Protein AF-A0A2V8QT79-F1 (afdb_monomer_lite)

Radius of gyration: 20.66 Å; chains: 1; bounding box: 55×35×55 Å

Structure (mmCIF, N/CA/C/O backbone):
data_AF-A0A2V8QT79-F1
#
_entry.id   AF-A0A2V8QT79-F1
#
loop_
_atom_site.group_PDB
_atom_site.id
_atom_site.type_symbol
_atom_site.label_atom_id
_atom_site.label_al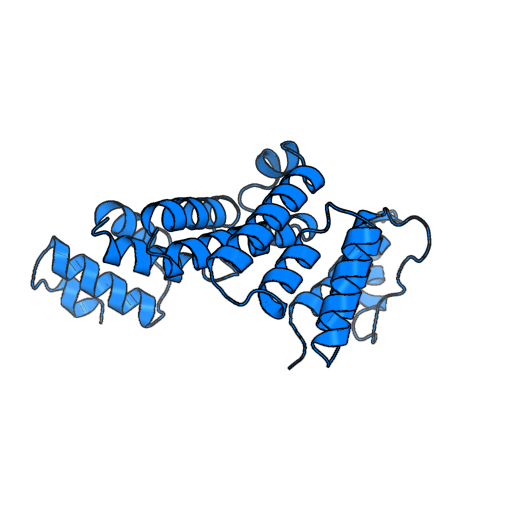t_id
_atom_site.label_comp_id
_atom_site.label_asym_id
_atom_site.label_entity_id
_atom_site.label_seq_id
_atom_site.pdbx_PDB_ins_code
_atom_site.Cartn_x
_atom_site.Cartn_y
_atom_site.Cartn_z
_atom_site.occupancy
_atom_site.B_iso_or_equiv
_atom_site.auth_seq_id
_atom_site.auth_comp_id
_atom_site.auth_asym_id
_atom_site.auth_atom_id
_atom_site.pdbx_PDB_model_num
ATOM 1 N N . MET A 1 1 ? -2.627 16.142 -10.937 1.00 54.44 1 MET A N 1
ATOM 2 C CA . MET A 1 1 ? -1.390 16.151 -10.125 1.00 54.44 1 MET A CA 1
ATOM 3 C C . MET A 1 1 ? -0.592 14.918 -10.528 1.00 54.44 1 MET A C 1
ATOM 5 O O . MET A 1 1 ? -1.237 13.937 -10.875 1.00 54.44 1 MET A O 1
ATOM 9 N N . ALA A 1 2 ? 0.742 14.979 -10.589 1.00 69.19 2 ALA A N 1
ATOM 10 C CA . ALA A 1 2 ? 1.545 13.786 -10.872 1.00 69.19 2 ALA A CA 1
ATOM 11 C C . ALA A 1 2 ? 1.349 12.765 -9.742 1.00 69.19 2 ALA A C 1
ATOM 13 O O . ALA A 1 2 ? 1.258 13.158 -8.575 1.00 69.19 2 ALA A O 1
ATOM 14 N N . ASP A 1 3 ? 1.225 11.488 -10.088 1.00 87.94 3 ASP A N 1
ATOM 15 C CA . ASP A 1 3 ? 1.105 10.422 -9.101 1.00 87.94 3 ASP A CA 1
ATOM 16 C C . ASP A 1 3 ? 2.427 10.304 -8.330 1.00 87.94 3 ASP A C 1
ATOM 18 O O . ASP A 1 3 ? 3.503 10.203 -8.921 1.00 87.94 3 ASP A O 1
ATOM 22 N N . ARG A 1 4 ? 2.359 10.350 -6.995 1.00 88.06 4 ARG A N 1
ATOM 23 C CA . ARG A 1 4 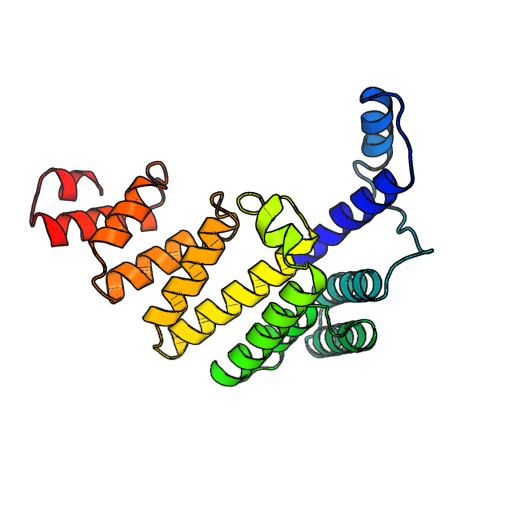? 3.550 10.347 -6.133 1.00 88.06 4 ARG A CA 1
ATOM 24 C C . ARG A 1 4 ? 4.368 9.063 -6.267 1.00 88.06 4 ARG A C 1
ATOM 26 O O . ARG A 1 4 ? 5.559 9.102 -5.982 1.00 88.06 4 ARG A O 1
ATOM 33 N N . ARG A 1 5 ? 3.764 7.960 -6.719 1.00 92.25 5 ARG A N 1
ATOM 34 C CA . ARG A 1 5 ? 4.459 6.689 -6.961 1.00 92.25 5 ARG A CA 1
ATOM 35 C C . ARG A 1 5 ? 5.501 6.812 -8.078 1.00 92.25 5 ARG A C 1
ATOM 37 O O . ARG A 1 5 ? 6.540 6.172 -8.004 1.00 92.25 5 ARG A O 1
ATOM 44 N N . ALA A 1 6 ? 5.300 7.714 -9.045 1.00 89.88 6 ALA A N 1
ATOM 45 C CA . ALA A 1 6 ? 6.301 7.999 -10.078 1.00 89.88 6 ALA A CA 1
ATOM 46 C C . ALA A 1 6 ? 7.611 8.571 -9.502 1.00 89.88 6 ALA A C 1
ATOM 48 O O . ALA A 1 6 ? 8.673 8.386 -10.089 1.00 89.88 6 ALA A O 1
ATOM 49 N N . LEU A 1 7 ? 7.562 9.224 -8.332 1.00 87.75 7 LEU A N 1
ATOM 50 C CA . LEU A 1 7 ? 8.755 9.768 -7.674 1.00 87.75 7 LEU A CA 1
ATOM 51 C C . LEU A 1 7 ? 9.692 8.667 -7.156 1.00 87.75 7 LEU A C 1
ATOM 53 O O . LEU A 1 7 ? 10.884 8.922 -6.991 1.00 87.75 7 LEU A O 1
ATOM 57 N N . GLU A 1 8 ? 9.185 7.445 -6.948 1.00 91.31 8 GLU A N 1
ATOM 58 C CA . GLU A 1 8 ? 10.002 6.292 -6.544 1.00 91.31 8 GLU A CA 1
ATOM 59 C C . GLU A 1 8 ? 11.027 5.912 -7.630 1.00 91.31 8 GLU A C 1
ATOM 61 O O . GLU A 1 8 ? 12.057 5.325 -7.300 1.00 91.31 8 GLU A O 1
ATOM 66 N N . ARG A 1 9 ? 10.824 6.335 -8.892 1.00 89.50 9 ARG A N 1
ATOM 67 C CA . ARG A 1 9 ? 11.785 6.147 -9.992 1.00 89.50 9 ARG A CA 1
ATOM 68 C C . ARG A 1 9 ? 13.161 6.711 -9.669 1.00 89.50 9 ARG A C 1
ATOM 70 O O . ARG A 1 9 ? 14.157 6.033 -9.878 1.00 89.50 9 ARG A O 1
ATOM 77 N N . VAL A 1 10 ? 13.218 7.932 -9.130 1.00 85.00 10 VAL A N 1
ATOM 78 C CA . VAL A 1 10 ? 14.493 8.591 -8.806 1.00 85.00 10 VAL A CA 1
ATOM 79 C C . VAL A 1 10 ? 15.240 7.796 -7.739 1.00 85.00 10 VAL A C 1
ATOM 81 O O . VAL A 1 10 ? 16.435 7.559 -7.869 1.00 85.00 10 VAL A O 1
ATOM 84 N N . SER A 1 11 ? 14.537 7.334 -6.703 1.00 85.19 11 SER A N 1
ATOM 85 C CA . SER A 1 11 ? 15.145 6.492 -5.672 1.00 85.19 11 SER A CA 1
ATOM 86 C C . SER A 1 11 ? 15.608 5.148 -6.239 1.00 85.19 11 SER A C 1
ATOM 88 O O . SER A 1 11 ? 16.705 4.710 -5.917 1.00 85.19 11 SER A O 1
ATOM 90 N N . SER A 1 12 ? 14.822 4.527 -7.124 1.00 86.75 12 SER A N 1
ATOM 91 C CA . SER A 1 12 ? 15.178 3.259 -7.769 1.00 86.75 12 SER A CA 1
ATOM 92 C C . SER A 1 12 ? 16.421 3.386 -8.659 1.00 86.75 12 SER A C 1
ATOM 94 O O . SER A 1 12 ? 17.357 2.597 -8.521 1.00 86.75 12 SER A O 1
ATOM 96 N N . ASP A 1 13 ? 16.482 4.409 -9.515 1.00 84.94 13 ASP A N 1
ATOM 97 C CA . ASP A 1 13 ? 17.650 4.675 -10.360 1.00 84.94 13 ASP A CA 1
ATOM 98 C C . ASP A 1 13 ? 18.898 4.969 -9.505 1.00 84.94 13 ASP A C 1
ATOM 100 O O . ASP A 1 13 ? 19.988 4.492 -9.827 1.00 84.94 13 ASP A O 1
ATOM 104 N N . LEU A 1 14 ? 18.746 5.681 -8.378 1.00 81.94 14 LEU A N 1
ATOM 105 C CA . LEU A 1 14 ? 19.850 5.953 -7.453 1.00 81.94 14 LEU A CA 1
ATOM 106 C C . LEU A 1 14 ? 20.381 4.669 -6.812 1.00 81.94 14 LEU A C 1
ATOM 108 O O . LEU A 1 14 ? 21.588 4.436 -6.839 1.00 81.94 14 LEU A O 1
ATOM 112 N N . THR A 1 15 ? 19.497 3.815 -6.286 1.00 82.19 15 THR A N 1
ATOM 113 C CA . THR A 1 15 ? 19.879 2.523 -5.698 1.00 82.19 15 THR A CA 1
ATOM 114 C C . THR A 1 15 ? 20.653 1.670 -6.702 1.00 82.19 15 THR A C 1
ATOM 116 O O . THR A 1 15 ? 21.711 1.132 -6.375 1.00 82.19 15 THR A O 1
ATOM 119 N N . ARG A 1 16 ? 20.189 1.602 -7.957 1.00 83.44 16 ARG A N 1
ATOM 120 C CA . ARG A 1 16 ? 20.868 0.843 -9.021 1.00 83.44 16 ARG A CA 1
ATOM 121 C C . ARG A 1 16 ? 22.241 1.421 -9.376 1.00 83.44 16 ARG A C 1
ATOM 123 O O . ARG A 1 16 ? 23.161 0.660 -9.669 1.00 83.44 16 ARG A O 1
ATOM 130 N N . LEU A 1 17 ? 22.393 2.747 -9.382 1.00 80.19 17 LEU A N 1
ATOM 131 C CA . LEU A 1 17 ? 23.683 3.401 -9.629 1.00 80.19 17 LEU A CA 1
ATOM 132 C C . LEU A 1 17 ? 24.680 3.125 -8.502 1.00 80.19 17 LEU A C 1
ATOM 134 O O . LEU A 1 17 ? 25.825 2.776 -8.786 1.00 80.19 17 LEU A O 1
ATOM 138 N N . LEU A 1 18 ? 24.232 3.223 -7.247 1.00 79.25 18 LEU A N 1
ATOM 139 C CA . LEU A 1 18 ? 25.055 2.935 -6.073 1.00 79.25 18 LEU A CA 1
ATOM 140 C C . LEU A 1 18 ? 25.502 1.469 -6.048 1.00 79.25 18 LEU A C 1
ATOM 142 O O . LEU A 1 18 ? 26.671 1.206 -5.807 1.00 79.25 18 LEU A O 1
ATOM 146 N N . ALA A 1 19 ? 24.623 0.521 -6.388 1.00 78.44 19 ALA A N 1
ATOM 147 C CA . ALA A 1 19 ? 24.958 -0.906 -6.421 1.00 78.44 19 ALA A CA 1
ATOM 148 C C . ALA A 1 19 ? 26.027 -1.279 -7.470 1.00 78.44 19 ALA A C 1
ATOM 150 O O . ALA A 1 19 ? 26.664 -2.326 -7.362 1.00 78.44 19 ALA A O 1
ATOM 151 N N . LYS A 1 20 ? 26.226 -0.446 -8.502 1.00 76.31 20 LYS A N 1
ATOM 152 C CA . LYS A 1 20 ? 27.249 -0.658 -9.542 1.00 76.31 20 LYS A CA 1
ATOM 153 C C . LYS A 1 20 ? 28.610 -0.062 -9.189 1.00 76.31 20 LYS A C 1
ATOM 155 O O . LYS A 1 20 ? 29.570 -0.312 -9.917 1.00 76.31 20 LYS A O 1
ATOM 160 N N . GLN A 1 21 ? 28.690 0.736 -8.130 1.00 74.94 21 GLN A N 1
ATOM 161 C CA . GLN A 1 21 ? 29.926 1.361 -7.682 1.00 74.94 21 GLN A CA 1
ATOM 162 C C . GLN A 1 21 ? 30.338 0.813 -6.321 1.00 74.94 21 GLN A C 1
ATOM 164 O O . GLN A 1 21 ? 29.518 0.401 -5.507 1.00 74.94 21 GLN A O 1
ATOM 169 N N . SER A 1 22 ? 31.641 0.790 -6.082 1.00 75.25 22 SER A N 1
ATOM 170 C CA . SER A 1 22 ? 32.199 0.549 -4.758 1.00 75.25 22 SER A CA 1
ATOM 171 C C . SER A 1 22 ? 32.785 1.867 -4.284 1.00 75.25 22 SER A C 1
ATOM 173 O O . SER A 1 22 ? 33.584 2.463 -5.001 1.00 75.25 22 SER A O 1
ATOM 175 N N . PHE A 1 23 ? 32.353 2.323 -3.115 1.00 82.12 23 PHE A N 1
ATOM 176 C CA . PHE A 1 23 ? 32.878 3.524 -2.475 1.00 82.12 23 PHE A CA 1
ATOM 177 C C . PHE A 1 23 ? 33.823 3.090 -1.361 1.00 82.12 23 PHE A C 1
ATOM 179 O O . PHE A 1 23 ? 33.471 2.211 -0.570 1.00 82.12 23 PHE A O 1
ATOM 186 N N . GLU A 1 24 ? 35.014 3.678 -1.305 1.00 82.00 24 GLU A N 1
ATOM 187 C CA . GLU A 1 24 ? 35.976 3.394 -0.239 1.00 82.00 24 GLU A CA 1
ATOM 188 C C . GLU A 1 24 ? 35.617 4.172 1.036 1.00 82.00 24 GLU A C 1
ATOM 190 O O . GLU A 1 24 ? 35.927 3.730 2.144 1.00 82.00 24 GLU A O 1
ATOM 195 N N . THR A 1 25 ? 34.916 5.305 0.893 1.00 88.25 25 THR A N 1
ATOM 196 C CA . THR A 1 25 ? 34.502 6.171 2.008 1.00 88.25 25 THR A CA 1
ATOM 197 C C . THR A 1 25 ? 33.065 6.688 1.880 1.00 88.25 25 THR A C 1
ATOM 199 O O . THR A 1 25 ? 32.472 6.724 0.799 1.00 88.25 25 THR A O 1
ATOM 202 N N . MET A 1 26 ? 32.492 7.129 3.007 1.00 81.62 26 MET A N 1
ATOM 203 C CA . MET A 1 26 ? 31.183 7.795 3.020 1.00 81.62 26 MET A CA 1
ATOM 204 C C . MET A 1 26 ? 31.234 9.173 2.350 1.00 81.62 26 MET A C 1
ATOM 206 O O . MET A 1 26 ? 30.235 9.592 1.766 1.00 81.62 26 MET A O 1
ATOM 210 N N . GLU A 1 27 ? 32.367 9.882 2.409 1.00 86.38 27 GLU A N 1
ATOM 211 C CA . GLU A 1 27 ? 32.570 11.120 1.652 1.00 86.38 27 GLU A CA 1
ATOM 212 C C . GLU A 1 27 ? 32.428 10.891 0.143 1.00 86.38 27 GLU A C 1
ATOM 214 O O . GLU A 1 27 ? 31.664 11.610 -0.496 1.00 86.38 27 GLU A O 1
ATOM 219 N N . GLU A 1 28 ? 33.068 9.859 -0.413 1.00 83.00 28 GLU A N 1
ATOM 220 C CA . GLU A 1 28 ? 32.958 9.525 -1.842 1.00 83.00 28 GLU A CA 1
ATOM 221 C C . GLU A 1 28 ? 31.519 9.194 -2.252 1.00 83.00 28 GLU A C 1
ATOM 223 O O . GLU A 1 28 ? 31.030 9.686 -3.272 1.00 83.00 28 GLU A O 1
ATOM 228 N N . ALA A 1 29 ? 30.811 8.406 -1.435 1.00 79.50 29 ALA A N 1
ATOM 229 C CA . ALA A 1 29 ? 29.405 8.091 -1.675 1.00 79.50 29 ALA A CA 1
ATOM 230 C C . ALA A 1 29 ? 28.529 9.359 -1.659 1.00 79.50 29 ALA A C 1
ATOM 232 O O . ALA A 1 29 ? 27.669 9.542 -2.523 1.00 79.50 29 ALA A O 1
ATOM 233 N N . ASN A 1 30 ? 28.764 10.267 -0.707 1.00 81.44 30 ASN A N 1
ATOM 234 C CA . ASN A 1 30 ? 28.029 11.527 -0.602 1.00 81.44 30 ASN A CA 1
ATOM 235 C C . ASN A 1 30 ? 28.345 12.486 -1.757 1.00 81.44 30 ASN A C 1
ATOM 237 O O . ASN A 1 30 ? 27.430 13.113 -2.290 1.00 81.44 30 ASN A O 1
ATOM 241 N N . GLU A 1 31 ? 29.607 12.604 -2.173 1.00 84.69 31 GLU A N 1
ATOM 242 C CA . GLU A 1 31 ? 29.992 13.389 -3.349 1.00 84.69 31 GLU A CA 1
ATOM 243 C C . GLU A 1 31 ? 29.324 12.850 -4.612 1.00 84.69 31 GLU A C 1
ATOM 245 O O . GLU A 1 31 ? 28.768 13.630 -5.388 1.00 84.69 31 GLU A O 1
ATOM 250 N N . PHE A 1 32 ? 29.301 11.527 -4.784 1.00 81.50 32 PHE A N 1
ATOM 251 C CA . PHE A 1 32 ? 28.616 10.883 -5.898 1.00 81.50 32 PHE A CA 1
ATOM 252 C C . PHE A 1 32 ? 27.114 11.193 -5.904 1.00 81.50 32 PHE A C 1
ATOM 254 O O . PHE A 1 32 ? 26.585 11.619 -6.927 1.00 81.50 32 PHE A O 1
ATOM 261 N N . ILE A 1 33 ? 26.424 11.066 -4.765 1.00 77.50 33 ILE A N 1
ATOM 262 C CA . ILE A 1 33 ? 24.999 11.423 -4.646 1.00 77.50 33 ILE A CA 1
ATOM 263 C C . ILE A 1 33 ? 24.778 12.910 -4.972 1.00 77.50 33 ILE A C 1
ATOM 265 O O . ILE A 1 33 ? 23.855 13.256 -5.716 1.00 77.50 33 ILE A O 1
ATOM 269 N N . ASN A 1 34 ? 25.644 13.791 -4.463 1.00 80.44 34 ASN A N 1
ATOM 270 C CA . ASN A 1 34 ? 25.548 15.238 -4.655 1.00 80.44 34 ASN A CA 1
ATOM 271 C C . ASN A 1 34 ? 25.696 15.673 -6.119 1.00 80.44 34 ASN A C 1
ATOM 273 O O . ASN A 1 34 ? 25.111 16.687 -6.498 1.00 80.44 34 ASN A O 1
ATOM 277 N N . GLN A 1 35 ? 26.388 14.901 -6.965 1.00 76.62 35 GLN A N 1
ATOM 278 C CA . GLN A 1 35 ? 26.459 15.166 -8.411 1.00 76.62 35 GLN A CA 1
ATOM 279 C C . GLN A 1 35 ? 25.083 15.128 -9.090 1.00 76.62 35 GLN A C 1
ATOM 281 O O . GLN A 1 35 ? 24.897 15.731 -10.148 1.00 76.62 35 GLN A O 1
ATOM 286 N N . PHE A 1 36 ? 24.110 14.447 -8.484 1.00 73.00 36 PHE A N 1
ATOM 287 C CA . PHE A 1 36 ? 22.776 14.283 -9.047 1.00 73.00 36 PHE A CA 1
ATOM 288 C C . PHE A 1 36 ? 21.701 15.119 -8.348 1.00 73.00 36 PHE A C 1
ATOM 290 O O . PHE A 1 36 ? 20.579 15.227 -8.858 1.00 73.00 36 PHE A O 1
ATOM 297 N N . VAL A 1 37 ? 22.032 15.766 -7.227 1.00 67.31 37 VAL A N 1
ATOM 298 C CA . VAL A 1 37 ? 21.129 16.684 -6.524 1.00 67.31 37 VAL A CA 1
ATOM 299 C C . VAL A 1 37 ? 20.794 17.868 -7.441 1.00 67.31 37 VAL A C 1
ATOM 301 O O . VAL A 1 37 ? 21.667 18.599 -7.895 1.00 67.31 37 VAL A O 1
ATOM 304 N N . GLY A 1 38 ? 19.505 18.058 -7.739 1.00 63.47 38 GLY A N 1
ATOM 305 C CA . GLY A 1 38 ? 19.021 19.139 -8.612 1.00 63.47 38 GLY A CA 1
ATOM 306 C C . GLY A 1 38 ? 19.027 18.828 -10.116 1.00 63.47 38 GLY A C 1
ATOM 307 O O . GLY A 1 38 ? 18.610 19.671 -10.913 1.00 63.47 38 GLY A O 1
ATOM 308 N N . THR A 1 39 ? 19.439 17.625 -10.525 1.00 62.31 39 THR A N 1
ATOM 309 C CA . THR A 1 39 ? 19.296 17.171 -11.918 1.00 62.31 39 THR A CA 1
ATOM 310 C C . THR A 1 39 ? 17.844 16.776 -12.224 1.00 62.31 39 THR A C 1
ATOM 312 O O . THR A 1 39 ? 17.093 16.359 -11.344 1.00 62.31 39 THR A O 1
ATOM 315 N N . LYS A 1 40 ? 17.412 16.913 -13.489 1.00 57.25 40 LYS A N 1
ATOM 316 C CA . LYS A 1 40 ? 16.046 16.546 -13.932 1.00 57.25 40 LYS A CA 1
ATOM 317 C C . LYS A 1 40 ? 15.797 15.030 -14.001 1.00 57.25 40 LYS A C 1
ATOM 319 O O . LYS A 1 40 ? 14.694 14.623 -14.353 1.00 57.25 40 LYS A O 1
ATOM 324 N N . GLY A 1 41 ? 16.804 14.217 -13.700 1.00 58.81 41 GLY A N 1
ATOM 325 C CA . GLY A 1 41 ? 16.744 12.763 -13.732 1.00 58.81 41 GLY A CA 1
ATOM 326 C C . GLY A 1 41 ? 18.141 12.163 -13.619 1.00 58.81 41 GLY A C 1
ATOM 327 O O . GLY A 1 41 ? 19.118 12.763 -14.069 1.00 58.81 41 GLY A O 1
ATOM 328 N N . LEU A 1 42 ? 18.217 10.982 -13.015 1.00 66.31 42 LEU A N 1
ATOM 329 C CA . LEU A 1 42 ? 19.428 10.172 -12.954 1.00 66.31 42 LEU A CA 1
ATOM 330 C C . LEU A 1 42 ? 19.620 9.430 -14.286 1.00 66.31 42 LEU A C 1
ATOM 332 O O . LEU A 1 42 ? 18.626 9.076 -14.927 1.00 66.31 42 LEU A O 1
ATOM 336 N N . PRO A 1 43 ? 20.863 9.178 -14.731 1.00 64.25 43 PRO A N 1
ATOM 337 C CA . PRO A 1 43 ? 21.093 8.280 -15.853 1.00 64.25 43 PRO A CA 1
ATOM 338 C C . PRO A 1 43 ? 20.592 6.884 -15.473 1.00 64.25 43 PRO A C 1
ATOM 340 O O . PRO A 1 43 ? 21.158 6.233 -14.595 1.00 64.25 43 PRO A O 1
ATOM 343 N N . SER A 1 44 ? 19.520 6.431 -16.125 1.00 58.81 44 SER A N 1
ATOM 344 C CA . SER A 1 44 ? 19.005 5.086 -15.891 1.00 58.81 44 SER A CA 1
ATOM 345 C C . SER A 1 44 ? 20.024 4.074 -16.423 1.00 58.81 44 SER A C 1
ATOM 347 O O . SER A 1 44 ? 20.503 4.218 -17.555 1.00 58.81 44 SER A O 1
ATOM 349 N N . PRO A 1 45 ? 20.416 3.065 -15.635 1.00 58.09 45 PRO A N 1
ATOM 350 C CA . PRO A 1 45 ? 21.335 2.045 -16.100 1.00 58.09 45 PRO A CA 1
ATOM 351 C C . PRO A 1 45 ? 20.638 1.141 -17.130 1.00 58.09 45 PRO A C 1
ATOM 353 O O . PRO A 1 45 ? 20.162 0.065 -16.796 1.00 58.09 45 PRO A O 1
ATOM 356 N N . GLU A 1 46 ? 20.629 1.541 -18.405 1.00 56.69 46 GLU A N 1
ATOM 357 C CA . GLU A 1 46 ? 19.923 0.843 -19.500 1.00 56.69 46 GLU A CA 1
ATOM 358 C C . GLU A 1 46 ? 20.366 -0.621 -19.726 1.00 56.69 46 GLU A C 1
ATOM 360 O O . GLU A 1 46 ? 19.721 -1.360 -20.468 1.00 56.69 46 GLU A O 1
ATOM 365 N N . ARG A 1 47 ? 21.470 -1.078 -19.115 1.00 61.09 47 ARG A N 1
ATOM 366 C CA . ARG A 1 47 ? 22.000 -2.442 -19.281 1.00 61.09 47 ARG A CA 1
ATOM 367 C C . ARG A 1 47 ? 21.938 -3.246 -17.983 1.00 61.09 47 ARG A C 1
ATOM 369 O O . ARG A 1 47 ? 22.513 -2.836 -16.968 1.00 61.09 47 ARG A O 1
ATOM 376 N N . GLY A 1 48 ? 21.327 -4.431 -18.080 1.00 72.75 48 GLY A N 1
ATOM 377 C CA . GLY A 1 48 ? 21.337 -5.477 -17.051 1.00 72.75 48 GLY A CA 1
ATOM 378 C C . GLY A 1 48 ? 20.095 -5.562 -16.161 1.00 72.75 48 GLY A C 1
ATOM 379 O O . GLY A 1 48 ? 20.142 -6.306 -15.191 1.00 72.75 48 GLY A O 1
ATOM 380 N N . LEU A 1 49 ? 19.014 -4.835 -16.468 1.00 84.31 49 LEU A N 1
ATOM 381 C CA . LEU A 1 49 ? 17.776 -4.898 -15.684 1.00 84.31 49 LEU A CA 1
ATOM 382 C C . LEU A 1 49 ? 17.087 -6.257 -15.833 1.00 84.31 49 LEU A C 1
ATOM 384 O O . LEU A 1 49 ? 16.909 -6.755 -16.952 1.00 84.31 49 LEU A O 1
ATOM 388 N N . THR A 1 50 ? 16.639 -6.811 -14.713 1.00 92.69 50 THR A N 1
ATOM 389 C CA . THR A 1 50 ? 15.752 -7.975 -14.672 1.00 92.69 50 THR A CA 1
ATOM 390 C C . THR A 1 50 ? 14.403 -7.658 -15.334 1.00 92.69 50 THR A C 1
ATOM 392 O O . THR A 1 50 ? 14.004 -6.492 -15.413 1.00 92.69 50 THR A O 1
ATOM 395 N N . PRO A 1 51 ? 13.640 -8.671 -15.786 1.00 96.50 51 PRO A N 1
ATOM 396 C CA . PRO A 1 51 ? 12.300 -8.437 -16.327 1.00 96.50 51 PRO A CA 1
ATOM 397 C C . PRO A 1 51 ? 11.367 -7.703 -15.351 1.00 96.50 51 PRO A C 1
ATOM 399 O O . PRO A 1 51 ? 10.556 -6.882 -15.777 1.00 96.50 51 PRO A O 1
ATOM 402 N N . LEU A 1 52 ? 11.500 -7.952 -14.041 1.00 96.69 52 LEU A N 1
ATOM 403 C CA . LEU A 1 52 ? 10.719 -7.264 -13.011 1.00 96.69 52 LEU A CA 1
ATOM 404 C C . LEU A 1 52 ? 11.096 -5.782 -12.889 1.00 96.69 52 LEU A C 1
ATOM 406 O O . LEU A 1 52 ? 10.210 -4.938 -12.816 1.00 96.69 52 LEU A O 1
ATOM 410 N N . GLU A 1 53 ? 12.384 -5.446 -12.928 1.00 94.69 53 GLU A N 1
ATOM 411 C CA . GLU A 1 53 ? 12.833 -4.049 -12.924 1.00 94.69 53 GLU A CA 1
ATOM 412 C C . GLU A 1 53 ? 12.351 -3.288 -14.161 1.00 94.69 53 GLU A C 1
ATOM 414 O O . GLU A 1 53 ? 11.873 -2.163 -14.042 1.00 94.69 53 GLU A O 1
ATOM 419 N N . GLN A 1 54 ? 12.401 -3.919 -15.338 1.00 95.56 54 GLN A N 1
ATOM 420 C CA . GLN A 1 54 ? 11.865 -3.333 -16.572 1.00 95.56 54 GLN A CA 1
ATOM 421 C C . GLN A 1 54 ? 10.347 -3.117 -16.481 1.00 95.56 54 GLN A C 1
ATOM 423 O O . GLN A 1 54 ? 9.830 -2.093 -16.935 1.00 95.56 54 GLN A O 1
ATOM 428 N N . ALA A 1 55 ? 9.624 -4.067 -15.879 1.00 98.00 55 ALA A N 1
ATOM 429 C CA . ALA A 1 55 ? 8.196 -3.933 -15.619 1.00 98.00 55 ALA A CA 1
ATOM 430 C C . ALA A 1 55 ? 7.906 -2.774 -14.651 1.00 98.00 55 ALA A C 1
ATOM 432 O O . ALA A 1 55 ? 6.996 -1.983 -14.897 1.00 98.00 55 ALA A O 1
ATOM 433 N N . GLN A 1 56 ? 8.708 -2.615 -13.596 1.00 97.50 56 GLN A N 1
ATOM 434 C CA . GLN A 1 56 ? 8.560 -1.509 -12.652 1.00 97.50 56 GLN A CA 1
ATOM 435 C C . GLN A 1 56 ? 8.863 -0.149 -13.300 1.00 97.50 56 GLN A C 1
ATOM 437 O O . GLN A 1 56 ? 8.135 0.817 -13.071 1.00 97.50 56 GLN A O 1
ATOM 442 N N . ASP A 1 57 ? 9.859 -0.066 -14.184 1.00 95.06 57 ASP A N 1
ATOM 443 C CA . ASP A 1 57 ? 10.144 1.160 -14.938 1.00 95.06 57 ASP A CA 1
ATOM 444 C C . ASP A 1 57 ? 8.956 1.561 -15.831 1.00 95.06 57 ASP A C 1
ATOM 446 O O . ASP A 1 57 ? 8.584 2.738 -15.906 1.00 95.06 57 ASP A O 1
ATOM 450 N N . LYS A 1 58 ? 8.279 0.573 -16.436 1.00 97.06 58 LYS A N 1
ATOM 451 C CA . LYS A 1 58 ? 7.018 0.791 -17.163 1.00 97.06 58 LYS A CA 1
ATOM 452 C C . LYS A 1 58 ? 5.892 1.283 -16.255 1.00 97.06 58 LYS A C 1
ATOM 454 O O . LYS A 1 58 ? 5.065 2.074 -16.711 1.00 97.06 58 LYS A O 1
ATOM 459 N N . MET A 1 59 ? 5.863 0.885 -14.984 1.00 98.31 59 MET A N 1
ATOM 460 C CA . MET A 1 59 ? 4.897 1.415 -14.017 1.00 98.31 59 MET A CA 1
ATOM 461 C C . MET A 1 59 ? 5.145 2.884 -13.684 1.00 98.31 59 MET A C 1
ATOM 463 O O . MET A 1 59 ? 4.185 3.655 -13.621 1.00 98.31 59 MET A O 1
ATOM 467 N N . TYR A 1 60 ? 6.404 3.316 -13.578 1.00 96.25 60 TYR A N 1
ATOM 468 C CA . TYR A 1 60 ? 6.715 4.740 -13.432 1.00 96.25 60 TYR A CA 1
ATOM 469 C C . TYR A 1 60 ? 6.226 5.551 -14.640 1.00 96.25 60 TYR A C 1
ATOM 471 O O . TYR A 1 60 ? 5.567 6.575 -14.458 1.00 96.25 60 TYR A O 1
ATOM 479 N N . GLU A 1 61 ? 6.433 5.054 -15.865 1.00 95.94 61 GLU A N 1
ATOM 480 C CA . GLU A 1 61 ? 5.860 5.669 -17.075 1.00 95.94 61 GLU A CA 1
ATOM 481 C C . GLU A 1 61 ? 4.321 5.695 -17.038 1.00 95.94 61 GLU A C 1
ATOM 483 O O . GLU A 1 61 ? 3.695 6.680 -17.445 1.00 95.94 61 GLU A O 1
ATOM 488 N N . ALA A 1 62 ? 3.688 4.627 -16.539 1.00 97.62 62 ALA A N 1
ATOM 489 C CA . ALA A 1 62 ? 2.236 4.549 -16.413 1.00 97.62 62 ALA A CA 1
ATOM 490 C C . ALA A 1 62 ? 1.697 5.636 -15.474 1.00 97.62 62 ALA A C 1
ATOM 492 O O . ALA A 1 62 ? 0.724 6.309 -15.805 1.00 97.62 62 ALA A O 1
ATOM 493 N N . TRP A 1 63 ? 2.342 5.875 -14.339 1.00 97.00 63 TRP A N 1
ATOM 494 C CA . TRP A 1 63 ? 1.920 6.891 -13.372 1.00 97.00 63 TRP A CA 1
ATOM 495 C C . TRP A 1 63 ? 2.130 8.337 -13.836 1.00 97.00 63 TRP A C 1
ATOM 497 O O . TRP A 1 63 ? 1.414 9.241 -13.396 1.00 97.00 63 TRP A O 1
ATOM 507 N N . GLU A 1 64 ? 3.037 8.568 -14.782 1.00 95.19 64 GLU A N 1
ATOM 508 C CA . GLU A 1 64 ? 3.200 9.865 -15.449 1.00 95.19 64 GLU A CA 1
ATOM 509 C C . GLU A 1 64 ? 2.212 10.068 -16.612 1.00 95.19 64 GLU A C 1
ATOM 511 O O . GLU A 1 64 ? 1.954 11.199 -17.049 1.00 95.19 64 GLU A O 1
ATOM 516 N N . ALA A 1 65 ? 1.620 8.987 -17.127 1.00 95.88 65 ALA A N 1
ATOM 517 C CA . ALA A 1 65 ? 0.758 9.050 -18.294 1.00 95.88 65 ALA A CA 1
ATOM 518 C C . ALA A 1 65 ? -0.596 9.725 -17.997 1.00 95.88 65 ALA A C 1
ATOM 520 O O . ALA A 1 65 ? -1.370 9.359 -17.107 1.00 95.88 65 ALA A O 1
ATOM 521 N N . ARG A 1 66 ? -0.945 10.705 -18.841 1.00 92.81 66 ARG A N 1
ATOM 522 C CA . ARG A 1 66 ? -2.131 11.560 -18.642 1.00 92.81 66 ARG A CA 1
ATOM 523 C C . ARG A 1 66 ? -3.465 10.848 -18.856 1.00 92.81 66 ARG A C 1
ATOM 525 O O . ARG A 1 66 ? -4.455 11.204 -18.223 1.00 92.81 66 ARG A O 1
ATOM 532 N N . SER A 1 67 ? -3.519 9.872 -19.763 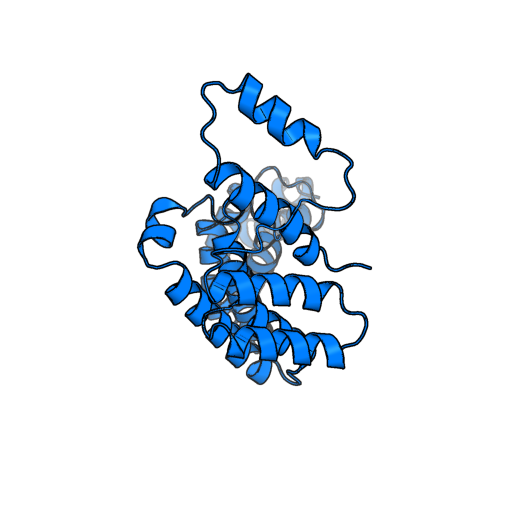1.00 96.81 67 SER A N 1
ATOM 533 C CA . SER A 1 67 ? -4.775 9.210 -20.136 1.00 96.81 67 SER A CA 1
ATOM 534 C C . SER A 1 67 ? -4.897 7.822 -19.518 1.00 96.81 67 SER A C 1
ATOM 536 O O . SER A 1 67 ? -3.956 7.034 -19.576 1.00 96.81 67 SER A O 1
ATOM 538 N N . ARG A 1 68 ? -6.100 7.487 -19.035 1.00 97.06 68 ARG A N 1
ATOM 539 C CA . ARG A 1 68 ? -6.458 6.143 -18.548 1.00 97.06 68 ARG A CA 1
ATOM 540 C C . ARG A 1 68 ? -6.077 5.040 -19.539 1.00 97.06 68 ARG A C 1
ATOM 542 O O . ARG A 1 68 ? -5.503 4.032 -19.153 1.00 97.06 68 ARG A O 1
ATOM 549 N N . LYS A 1 69 ? -6.324 5.250 -20.840 1.00 98.06 69 LYS A N 1
ATOM 550 C CA . LYS A 1 69 ? -5.965 4.280 -21.890 1.00 98.06 69 LYS A CA 1
ATOM 551 C C . LYS A 1 69 ? -4.457 4.004 -21.935 1.00 98.06 69 LYS A C 1
ATOM 553 O O . LYS A 1 69 ? -4.069 2.853 -22.099 1.00 98.06 69 LYS A O 1
ATOM 558 N N . ALA A 1 70 ? -3.622 5.037 -21.798 1.00 98.19 70 ALA A N 1
ATOM 559 C CA . ALA A 1 70 ? -2.171 4.871 -21.768 1.00 98.19 70 ALA A CA 1
ATOM 560 C C . ALA A 1 70 ? -1.711 4.157 -20.490 1.00 98.19 70 ALA A C 1
ATOM 562 O O . ALA A 1 70 ? -0.925 3.224 -20.593 1.00 98.19 70 ALA A O 1
ATOM 563 N N . ARG A 1 71 ? -2.265 4.525 -19.325 1.00 98.44 71 ARG A N 1
ATOM 564 C CA . ARG A 1 71 ? -1.978 3.874 -18.035 1.00 98.44 71 ARG A CA 1
ATOM 565 C C . ARG A 1 71 ? -2.255 2.375 -18.065 1.00 98.44 71 ARG A C 1
ATOM 567 O O . ARG A 1 71 ? -1.369 1.574 -17.801 1.00 98.44 71 ARG A O 1
ATOM 574 N N . VAL A 1 72 ? -3.457 1.998 -18.503 1.00 98.69 72 VAL A N 1
ATOM 575 C CA . VAL A 1 72 ? -3.867 0.591 -18.630 1.00 98.69 72 VAL A CA 1
ATOM 576 C C . VAL A 1 72 ? -2.993 -0.165 -19.631 1.00 98.69 72 VAL A C 1
ATOM 578 O O . VAL A 1 72 ? -2.653 -1.321 -19.394 1.00 98.69 72 VAL A O 1
ATOM 581 N N . ARG A 1 73 ? -2.626 0.462 -20.757 1.00 98.69 73 ARG A N 1
ATOM 582 C CA . ARG A 1 73 ? -1.737 -0.167 -21.741 1.00 98.69 73 ARG A CA 1
ATOM 583 C C . ARG A 1 73 ? -0.353 -0.433 -21.141 1.00 98.69 73 ARG A C 1
ATOM 585 O O . ARG A 1 73 ? 0.115 -1.558 -21.240 1.00 98.69 73 ARG A O 1
ATOM 592 N N . LEU A 1 74 ? 0.248 0.562 -20.489 1.00 98.75 74 LEU A N 1
ATOM 593 C CA . LEU A 1 74 ? 1.575 0.453 -19.877 1.00 98.75 74 LEU A CA 1
ATOM 594 C C . LEU A 1 74 ? 1.608 -0.581 -18.743 1.00 98.75 74 LEU A C 1
ATOM 596 O O . LEU A 1 74 ? 2.531 -1.383 -18.699 1.00 98.75 74 LEU A O 1
ATOM 600 N N . ALA A 1 75 ? 0.573 -0.658 -17.899 1.00 98.81 75 ALA A N 1
ATOM 601 C CA . ALA A 1 75 ? 0.480 -1.724 -16.895 1.00 98.81 75 ALA A CA 1
ATOM 602 C C . ALA A 1 75 ? 0.388 -3.125 -17.523 1.00 98.81 75 ALA A C 1
ATOM 604 O O . ALA A 1 75 ? 1.002 -4.069 -17.039 1.00 98.81 75 ALA A O 1
ATOM 605 N N . ARG A 1 76 ? -0.333 -3.285 -18.639 1.00 98.81 76 ARG A N 1
ATOM 606 C CA . ARG A 1 76 ? -0.366 -4.571 -19.360 1.00 98.81 76 ARG A CA 1
ATOM 607 C C . ARG A 1 76 ? 0.974 -4.913 -20.006 1.00 98.81 76 ARG A C 1
ATOM 609 O O . ARG A 1 76 ? 1.352 -6.077 -20.011 1.00 98.81 76 ARG A O 1
ATOM 616 N N . GLU A 1 77 ? 1.683 -3.918 -20.536 1.00 98.75 77 GLU A N 1
ATOM 617 C CA . GLU A 1 77 ? 3.051 -4.089 -21.037 1.00 98.75 77 GLU A CA 1
ATOM 618 C C . GLU A 1 77 ? 4.003 -4.504 -19.900 1.00 98.75 77 GLU A C 1
ATOM 620 O O . GLU A 1 77 ? 4.794 -5.423 -20.087 1.00 98.75 77 GLU A O 1
ATOM 625 N N . ALA A 1 78 ? 3.870 -3.917 -18.704 1.00 98.75 78 ALA A N 1
ATOM 626 C CA . ALA A 1 78 ? 4.625 -4.322 -17.518 1.00 98.75 78 ALA A CA 1
ATOM 627 C C . ALA A 1 78 ? 4.366 -5.793 -17.143 1.00 98.75 78 ALA A C 1
ATOM 629 O O . ALA A 1 78 ? 5.316 -6.545 -16.946 1.00 98.75 78 ALA A O 1
ATOM 630 N N . LEU A 1 79 ? 3.105 -6.242 -17.143 1.00 98.81 79 LEU A N 1
ATOM 631 C CA . LEU A 1 79 ? 2.769 -7.653 -16.889 1.00 98.81 79 LEU A CA 1
ATOM 632 C C . LEU A 1 79 ? 3.282 -8.612 -17.968 1.00 98.81 79 LEU A C 1
ATOM 634 O O . LEU A 1 79 ? 3.574 -9.768 -17.670 1.00 98.81 79 LEU A O 1
ATOM 638 N N . ALA A 1 80 ? 3.395 -8.150 -19.215 1.00 98.62 80 ALA A N 1
ATOM 639 C CA . ALA A 1 80 ? 3.992 -8.939 -20.288 1.00 98.62 80 ALA A CA 1
ATOM 640 C C . ALA A 1 80 ? 5.514 -9.099 -20.117 1.00 98.62 80 ALA A C 1
ATOM 642 O O . ALA A 1 80 ? 6.064 -10.109 -20.551 1.00 98.62 80 ALA A O 1
ATOM 643 N N . LEU A 1 81 ? 6.183 -8.125 -19.488 1.00 98.31 81 LEU A N 1
ATOM 644 C CA . LEU A 1 81 ? 7.599 -8.213 -19.120 1.00 98.31 81 LEU A CA 1
ATOM 645 C C . LEU A 1 81 ? 7.802 -9.103 -17.891 1.00 98.31 81 LEU A C 1
ATOM 647 O O . LEU A 1 81 ? 8.667 -9.976 -17.903 1.00 98.31 81 LEU A O 1
ATOM 651 N N . SER A 1 82 ? 6.999 -8.902 -16.845 1.00 98.62 82 SER A N 1
ATOM 652 C CA . SER A 1 82 ? 7.026 -9.726 -15.641 1.00 98.62 82 SER A CA 1
ATOM 653 C C . SER A 1 82 ? 5.627 -9.894 -15.040 1.00 98.62 82 SER A C 1
ATOM 655 O O . SER A 1 82 ? 5.018 -8.901 -14.627 1.00 98.62 82 SER A O 1
ATOM 657 N N . PRO A 1 83 ? 5.132 -11.139 -14.886 1.00 98.69 83 PRO A N 1
ATOM 658 C CA . PRO A 1 83 ? 3.859 -11.401 -14.216 1.00 98.69 83 PRO A CA 1
ATOM 659 C C . PRO A 1 83 ? 3.905 -11.105 -12.710 1.00 98.69 83 PRO A C 1
ATOM 661 O O . PRO A 1 83 ? 2.855 -11.116 -12.064 1.00 98.69 83 PRO A O 1
ATOM 664 N N . ASP A 1 84 ? 5.095 -10.842 -12.159 1.00 98.69 84 ASP A N 1
ATOM 665 C CA . ASP A 1 84 ? 5.322 -10.535 -10.747 1.00 98.69 84 ASP A CA 1
ATOM 666 C C . ASP A 1 84 ? 5.352 -9.017 -10.465 1.00 98.69 84 ASP A C 1
ATOM 668 O O . ASP A 1 84 ? 5.641 -8.582 -9.352 1.00 98.69 84 ASP A O 1
ATOM 672 N N . CYS A 1 85 ? 4.997 -8.181 -11.450 1.00 98.75 85 CYS A N 1
ATOM 673 C CA . CYS A 1 85 ? 4.849 -6.738 -11.258 1.00 98.75 85 CYS A CA 1
ATOM 674 C C . CYS A 1 85 ? 3.550 -6.403 -10.499 1.00 98.75 85 CYS A C 1
ATOM 676 O O . CYS A 1 85 ? 2.500 -6.146 -11.092 1.00 98.75 85 CYS A O 1
ATOM 678 N N . ALA A 1 86 ? 3.619 -6.395 -9.166 1.00 98.81 86 ALA A N 1
ATOM 679 C CA . ALA A 1 86 ? 2.474 -6.138 -8.288 1.00 98.81 86 ALA A CA 1
ATOM 680 C C . ALA A 1 86 ? 1.773 -4.793 -8.564 1.00 98.81 86 ALA A C 1
ATOM 682 O O . ALA A 1 86 ? 0.542 -4.728 -8.594 1.00 98.81 86 ALA A O 1
ATOM 683 N N . ASP A 1 87 ? 2.533 -3.728 -8.835 1.00 98.81 87 ASP A N 1
ATOM 684 C CA . ASP A 1 87 ? 1.968 -2.402 -9.114 1.00 98.81 87 ASP A CA 1
ATOM 685 C C . ASP A 1 87 ? 1.141 -2.346 -10.398 1.00 98.81 87 ASP A C 1
ATOM 687 O O . ASP A 1 87 ? 0.212 -1.540 -10.500 1.00 98.81 87 ASP A O 1
ATOM 691 N N . ALA A 1 88 ? 1.434 -3.207 -11.374 1.00 98.88 88 ALA A N 1
ATOM 692 C CA . ALA A 1 88 ? 0.631 -3.287 -12.581 1.00 98.88 88 ALA A CA 1
ATOM 693 C C . ALA A 1 88 ? -0.784 -3.782 -12.273 1.00 98.88 88 ALA A C 1
ATOM 695 O O . ALA A 1 88 ? -1.753 -3.209 -12.773 1.00 98.88 88 ALA A O 1
ATOM 696 N N . TYR A 1 89 ? -0.926 -4.777 -11.394 1.00 98.94 89 TYR A N 1
ATOM 697 C CA . TYR A 1 89 ? -2.240 -5.220 -10.927 1.00 98.94 89 TYR A CA 1
ATOM 698 C C . TYR A 1 89 ? -2.948 -4.147 -10.100 1.00 98.94 89 TYR A C 1
ATOM 700 O O . TYR A 1 89 ? -4.139 -3.927 -10.304 1.00 98.94 89 TYR A O 1
ATOM 708 N N . VAL A 1 90 ? -2.220 -3.434 -9.231 1.00 98.88 90 VAL A N 1
ATOM 709 C CA . VAL A 1 90 ? -2.752 -2.290 -8.466 1.00 98.88 90 VAL A CA 1
ATOM 710 C C . VAL A 1 90 ? -3.342 -1.243 -9.411 1.00 98.88 90 VAL A C 1
ATOM 712 O O . VAL A 1 90 ? -4.508 -0.878 -9.279 1.00 98.88 90 VAL A O 1
ATOM 715 N N . LEU A 1 91 ? -2.585 -0.809 -10.424 1.00 98.75 91 LEU A N 1
ATOM 716 C CA . LEU A 1 91 ? -3.074 0.182 -11.385 1.00 98.75 91 LEU A CA 1
ATOM 717 C C . LEU A 1 91 ? -4.257 -0.350 -12.202 1.00 98.75 91 LEU A C 1
ATOM 719 O O . LEU A 1 91 ? -5.183 0.395 -12.512 1.00 98.75 91 LEU A O 1
ATOM 723 N N . LEU A 1 92 ? -4.253 -1.633 -12.570 1.00 98.88 92 LEU A N 1
ATOM 724 C CA . LEU A 1 92 ? -5.380 -2.237 -13.278 1.00 98.88 92 LEU A CA 1
ATOM 725 C C . LEU A 1 92 ? -6.633 -2.313 -12.401 1.00 98.88 92 LEU A C 1
ATOM 727 O O . LEU A 1 92 ? -7.724 -2.087 -12.928 1.00 98.88 92 LEU A O 1
ATOM 731 N N . ALA A 1 93 ? -6.504 -2.581 -11.101 1.00 98.81 93 ALA A N 1
ATOM 732 C CA . ALA A 1 93 ? -7.621 -2.535 -10.162 1.00 98.81 93 ALA A CA 1
ATOM 733 C C . ALA A 1 93 ? -8.225 -1.125 -10.131 1.00 98.81 93 ALA A C 1
ATOM 735 O O . ALA A 1 93 ? -9.408 -0.964 -10.424 1.00 98.81 93 ALA A O 1
ATOM 736 N N . GLU A 1 94 ? -7.388 -0.105 -9.915 1.00 98.19 94 GLU A N 1
ATOM 737 C CA . GLU A 1 94 ? -7.779 1.312 -9.877 1.00 98.19 94 GLU A CA 1
ATOM 738 C C . GLU A 1 94 ? -8.439 1.784 -11.189 1.00 98.19 94 GLU A C 1
ATOM 740 O O . GLU A 1 94 ? -9.423 2.524 -11.189 1.00 98.19 94 GLU A O 1
ATOM 745 N N . GLU A 1 95 ? -7.897 1.368 -12.336 1.00 98.12 95 GLU A N 1
ATOM 746 C CA . GLU A 1 95 ? -8.266 1.921 -13.639 1.00 98.12 95 GLU A CA 1
ATOM 747 C C . GLU A 1 95 ? -9.253 1.064 -14.428 1.00 98.12 95 GLU A C 1
ATOM 749 O O . GLU A 1 95 ? -9.728 1.515 -15.471 1.00 98.12 95 GLU A O 1
ATOM 754 N N . THR A 1 96 ? -9.543 -0.180 -14.049 1.00 98.31 96 THR A N 1
ATOM 755 C CA . THR A 1 96 ? -10.374 -1.072 -14.885 1.00 98.31 96 THR A CA 1
ATOM 756 C C . THR A 1 96 ? -11.520 -1.740 -14.154 1.00 98.31 96 THR A C 1
ATOM 758 O O . THR A 1 96 ? -12.542 -1.983 -14.805 1.00 98.31 96 THR A O 1
ATOM 761 N N . ALA A 1 97 ? -11.399 -1.970 -12.846 1.00 98.25 97 ALA A N 1
ATOM 762 C CA . ALA A 1 97 ? -12.474 -2.561 -12.070 1.00 98.25 97 ALA A CA 1
ATOM 763 C C . ALA A 1 97 ? -13.696 -1.635 -12.030 1.00 98.25 97 ALA A C 1
ATOM 765 O O . ALA A 1 97 ? -13.589 -0.408 -11.972 1.00 98.25 97 ALA A O 1
ATOM 766 N N . ARG A 1 98 ? -14.882 -2.236 -12.094 1.00 98.06 98 ARG A N 1
ATOM 767 C CA . ARG A 1 98 ? -16.177 -1.548 -11.987 1.00 98.06 98 ARG A CA 1
ATOM 768 C C . ARG A 1 98 ? -16.914 -1.900 -10.705 1.00 98.06 98 ARG A C 1
ATOM 770 O O . ARG A 1 98 ? -17.931 -1.284 -10.405 1.00 98.06 98 ARG A O 1
ATOM 777 N N . THR A 1 99 ? -16.428 -2.905 -9.983 1.00 98.31 99 THR A N 1
ATOM 778 C CA . THR A 1 99 ? -16.990 -3.364 -8.715 1.00 98.31 99 THR A CA 1
ATOM 779 C C . THR A 1 99 ? -15.869 -3.676 -7.720 1.00 98.31 99 THR A C 1
ATOM 781 O O . THR A 1 99 ? -14.775 -4.052 -8.158 1.00 98.31 99 THR A O 1
ATOM 784 N N . PRO A 1 100 ? -16.139 -3.610 -6.403 1.00 98.12 100 PRO A N 1
ATOM 785 C CA . PRO A 1 100 ? -15.158 -3.984 -5.381 1.00 98.12 100 PRO A CA 1
ATOM 786 C C . PRO A 1 100 ? -14.642 -5.418 -5.549 1.00 98.12 100 PRO A C 1
ATOM 788 O O . PRO A 1 100 ? -13.462 -5.682 -5.369 1.00 98.12 100 PRO A O 1
ATOM 791 N N . ASN A 1 101 ? -15.493 -6.348 -5.991 1.00 98.25 101 ASN A N 1
ATOM 792 C CA . ASN A 1 101 ? -15.095 -7.738 -6.226 1.00 98.25 101 ASN A CA 1
ATOM 793 C C . ASN A 1 101 ? -14.164 -7.906 -7.445 1.00 98.25 101 ASN A C 1
ATOM 795 O O . ASN A 1 101 ? -13.296 -8.774 -7.451 1.00 98.25 101 ASN A O 1
ATOM 799 N N . GLU A 1 102 ? -14.332 -7.098 -8.498 1.00 98.56 102 GLU A N 1
ATOM 800 C CA . GLU A 1 102 ? -13.380 -7.074 -9.620 1.00 98.56 102 GLU A CA 1
ATOM 801 C C . GLU A 1 102 ? -12.031 -6.489 -9.189 1.00 98.56 102 GLU A C 1
ATOM 803 O O . GLU A 1 102 ? -10.989 -7.030 -9.559 1.00 98.56 102 GLU A O 1
ATOM 808 N N . ALA A 1 103 ? -12.052 -5.420 -8.387 1.00 98.81 103 ALA A N 1
ATOM 809 C CA . ALA A 1 103 ? -10.846 -4.803 -7.845 1.00 98.81 103 ALA A CA 1
ATOM 810 C C . ALA A 1 103 ? -10.111 -5.756 -6.894 1.00 98.81 103 ALA A C 1
ATOM 812 O O . ALA A 1 103 ? -8.903 -5.935 -7.037 1.00 98.81 103 ALA A O 1
ATOM 813 N N . LEU A 1 104 ? -10.839 -6.436 -5.998 1.00 98.81 104 LEU A N 1
ATOM 814 C CA . LEU A 1 104 ? -10.288 -7.408 -5.053 1.00 98.81 104 LEU A CA 1
ATOM 815 C C . LEU A 1 104 ? -9.459 -8.475 -5.769 1.00 98.81 104 LEU A C 1
ATOM 817 O O . LEU A 1 104 ? -8.326 -8.720 -5.374 1.00 98.81 104 LEU A O 1
ATOM 821 N N . LYS A 1 105 ? -9.981 -9.065 -6.851 1.00 98.81 105 LYS A N 1
ATOM 822 C CA . LYS A 1 105 ? -9.262 -10.101 -7.611 1.00 98.81 105 LYS A CA 1
ATOM 823 C C . LYS A 1 105 ? -7.920 -9.601 -8.139 1.00 98.81 105 LYS A C 1
ATOM 825 O O . LYS A 1 105 ? -6.919 -10.301 -8.026 1.00 98.81 105 LYS A O 1
ATOM 830 N N . LEU A 1 106 ? -7.899 -8.386 -8.686 1.00 98.88 106 LEU A N 1
ATOM 831 C CA . LEU A 1 106 ? -6.675 -7.765 -9.189 1.00 98.88 106 LEU A CA 1
ATOM 832 C C . LEU A 1 106 ? -5.711 -7.444 -8.040 1.00 98.88 106 LEU A C 1
ATOM 834 O O . LEU A 1 106 ? -4.530 -7.757 -8.134 1.00 98.88 106 LEU A O 1
ATOM 838 N N . TYR A 1 107 ? -6.191 -6.899 -6.923 1.00 98.94 107 TYR A N 1
ATOM 839 C CA . TYR A 1 107 ? -5.339 -6.651 -5.760 1.00 98.94 107 TYR A CA 1
ATOM 840 C C . TYR A 1 107 ? -4.778 -7.938 -5.143 1.00 98.94 107 TYR A C 1
ATOM 842 O O . TYR A 1 107 ? -3.607 -7.966 -4.776 1.00 98.94 107 TYR A O 1
ATOM 850 N N . GLU A 1 108 ? -5.552 -9.021 -5.081 1.00 98.88 108 GLU A N 1
ATOM 851 C CA . GLU A 1 108 ? -5.075 -10.333 -4.631 1.00 98.88 108 GLU A CA 1
ATOM 852 C C . GLU A 1 108 ? -4.028 -10.920 -5.588 1.00 98.88 108 GLU A C 1
ATOM 854 O O . GLU A 1 108 ? -3.072 -11.555 -5.142 1.00 98.88 108 GLU A O 1
ATOM 859 N N . GLU A 1 109 ? -4.178 -10.719 -6.902 1.00 98.88 109 GLU A N 1
ATOM 860 C CA . GLU A 1 109 ? -3.144 -11.071 -7.883 1.00 98.88 109 GLU A CA 1
ATOM 861 C C . GLU A 1 109 ? -1.874 -10.244 -7.681 1.00 98.88 109 GLU A C 1
ATOM 863 O O . GLU A 1 109 ? -0.785 -10.817 -7.649 1.00 98.88 109 GLU A O 1
ATOM 868 N N . GLY A 1 110 ? -2.009 -8.935 -7.458 1.00 98.88 110 GLY A N 1
ATOM 869 C CA . GLY A 1 110 ? -0.895 -8.043 -7.139 1.00 98.88 110 GLY A CA 1
ATOM 870 C C . GLY A 1 110 ? -0.184 -8.423 -5.843 1.00 98.88 110 GLY A C 1
ATOM 871 O O . GLY A 1 110 ? 1.042 -8.439 -5.793 1.00 98.88 110 GLY A O 1
ATOM 872 N N . MET A 1 111 ? -0.935 -8.800 -4.809 1.00 98.75 111 MET A N 1
ATOM 873 C CA . MET A 1 111 ? -0.382 -9.238 -3.530 1.00 98.75 111 MET A CA 1
ATOM 874 C C . MET A 1 111 ? 0.418 -10.532 -3.711 1.00 98.75 111 MET A C 1
ATOM 876 O O . MET A 1 111 ? 1.582 -10.582 -3.328 1.00 98.75 111 MET A O 1
ATOM 880 N N . ARG A 1 112 ? -0.150 -11.530 -4.404 1.00 98.88 112 ARG A N 1
ATOM 881 C CA . ARG A 1 112 ? 0.543 -12.790 -4.730 1.00 98.88 112 ARG A CA 1
ATOM 882 C C . ARG A 1 112 ? 1.759 -12.587 -5.636 1.00 98.88 112 ARG A C 1
ATOM 884 O O . ARG A 1 112 ? 2.733 -13.323 -5.521 1.00 98.88 112 ARG A O 1
ATOM 891 N N . ALA A 1 113 ? 1.697 -11.642 -6.572 1.00 98.81 113 ALA A N 1
ATOM 892 C CA . ALA A 1 113 ? 2.832 -11.250 -7.407 1.00 98.81 113 ALA A CA 1
ATOM 893 C C . ALA A 1 113 ? 3.966 -10.663 -6.557 1.00 98.81 113 ALA A C 1
ATOM 895 O O . ALA A 1 113 ? 5.108 -11.092 -6.689 1.00 98.81 113 ALA A O 1
ATOM 896 N N . GLY A 1 114 ? 3.633 -9.767 -5.624 1.00 98.50 114 GLY A N 1
ATOM 897 C CA . GLY A 1 114 ? 4.587 -9.212 -4.667 1.00 98.50 114 GLY A CA 1
ATOM 898 C C . GLY A 1 114 ? 5.208 -10.276 -3.761 1.00 98.50 114 GLY A C 1
ATOM 899 O O . GLY A 1 114 ? 6.418 -10.284 -3.582 1.00 98.50 114 GLY A O 1
ATOM 900 N N . GLU A 1 115 ? 4.415 -11.222 -3.250 1.00 98.50 115 GLU A N 1
ATOM 901 C CA . GLU A 1 115 ? 4.920 -12.341 -2.436 1.00 98.50 115 GLU A CA 1
ATOM 902 C C . GLU A 1 115 ? 5.950 -13.191 -3.192 1.00 98.50 115 GLU A C 1
ATOM 904 O O . GLU A 1 115 ? 6.997 -13.523 -2.639 1.00 98.50 115 GLU A O 1
ATOM 909 N N . ARG A 1 116 ? 5.687 -13.509 -4.469 1.00 98.56 116 ARG A N 1
ATOM 910 C CA . ARG A 1 116 ? 6.638 -14.252 -5.314 1.00 98.56 116 ARG A CA 1
ATOM 911 C C . ARG A 1 116 ? 7.896 -13.448 -5.630 1.00 98.56 116 ARG A C 1
ATOM 913 O O . ARG A 1 116 ? 8.976 -14.025 -5.636 1.00 98.56 116 ARG A O 1
ATOM 920 N N . ALA A 1 117 ? 7.750 -12.149 -5.893 1.00 97.81 117 ALA A N 1
ATOM 921 C CA . ALA A 1 117 ? 8.869 -11.263 -6.200 1.00 97.81 117 ALA A CA 1
ATOM 922 C C . ALA A 1 117 ? 9.821 -11.083 -5.010 1.00 97.81 117 ALA A C 1
ATOM 924 O O . ALA A 1 117 ? 11.030 -11.009 -5.202 1.00 97.81 117 ALA A O 1
ATOM 925 N N . LEU A 1 118 ? 9.267 -10.995 -3.799 1.00 97.31 118 LEU A N 1
ATOM 926 C CA . LEU A 1 118 ? 10.018 -10.734 -2.571 1.00 97.31 118 LEU A CA 1
ATOM 927 C C . LEU A 1 118 ? 10.643 -11.996 -1.971 1.00 97.31 118 LEU A C 1
ATOM 929 O O . LEU A 1 118 ? 11.745 -11.934 -1.435 1.00 97.31 118 LEU A O 1
ATOM 933 N N . GLY A 1 119 ? 9.943 -13.131 -2.054 1.00 97.25 119 GLY A N 1
ATOM 934 C CA . GLY A 1 119 ? 10.336 -14.349 -1.347 1.00 97.25 119 GLY A CA 1
ATOM 935 C C . GLY A 1 119 ? 10.122 -14.251 0.173 1.00 97.25 119 GLY A C 1
ATOM 936 O O . GLY A 1 119 ? 9.918 -13.162 0.715 1.00 97.25 119 GLY A O 1
ATOM 937 N N . PRO A 1 120 ? 10.107 -15.389 0.889 1.00 95.50 120 PRO A N 1
ATOM 938 C CA . PRO A 1 120 ? 9.834 -15.422 2.328 1.00 95.50 120 PRO A CA 1
ATOM 939 C C . PRO A 1 120 ? 10.905 -14.719 3.177 1.00 95.50 120 PRO A C 1
ATOM 941 O O . PRO A 1 120 ? 10.588 -14.251 4.270 1.00 95.50 120 PRO A O 1
ATOM 944 N N . GLU A 1 121 ? 12.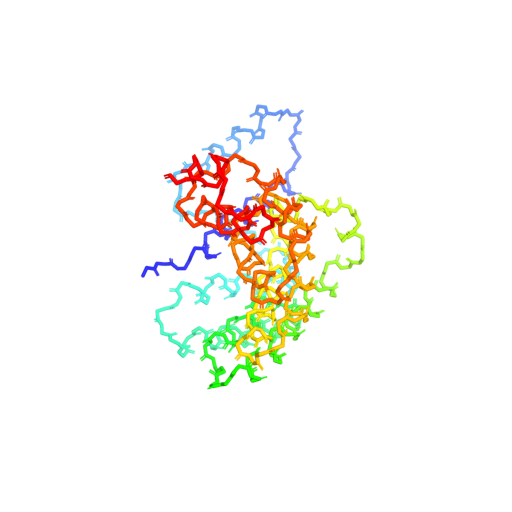142 -14.620 2.690 1.00 94.62 121 GLU A N 1
ATOM 945 C CA . GLU A 1 121 ? 13.264 -13.993 3.393 1.00 94.62 121 GLU A CA 1
ATOM 946 C C . GLU A 1 121 ? 13.002 -12.505 3.644 1.00 94.62 121 GLU A C 1
ATOM 948 O O . GLU A 1 121 ? 13.125 -12.053 4.779 1.00 94.62 121 GLU A O 1
ATOM 953 N N . ALA A 1 122 ? 12.508 -11.768 2.643 1.00 93.88 122 ALA A N 1
ATOM 954 C CA . ALA A 1 122 ? 12.156 -10.354 2.793 1.00 93.88 122 ALA A CA 1
ATOM 955 C C . ALA A 1 122 ? 11.093 -10.133 3.888 1.00 93.88 122 ALA A C 1
ATOM 957 O O . ALA A 1 122 ? 11.170 -9.193 4.675 1.00 93.88 122 ALA A O 1
ATOM 958 N N . PHE A 1 123 ? 10.112 -11.034 4.014 1.00 94.81 123 PHE A N 1
ATOM 959 C CA . PHE A 1 123 ? 9.091 -10.950 5.070 1.00 94.81 123 PHE A CA 1
ATOM 960 C C . PHE A 1 123 ? 9.628 -11.233 6.476 1.00 94.81 123 PHE A C 1
ATOM 962 O O . PHE A 1 123 ? 8.971 -10.860 7.454 1.00 94.81 123 PHE A O 1
ATOM 969 N N . ALA A 1 124 ? 10.776 -11.900 6.585 1.00 93.25 124 ALA A N 1
ATOM 970 C CA . ALA A 1 124 ? 11.448 -12.162 7.849 1.00 93.25 124 ALA A CA 1
ATOM 971 C C . ALA A 1 124 ? 12.450 -11.053 8.198 1.00 93.25 124 ALA A C 1
ATOM 973 O O . ALA A 1 124 ? 12.463 -10.588 9.336 1.00 93.25 124 ALA A O 1
ATOM 974 N N . GLU A 1 125 ? 13.261 -10.628 7.229 1.00 92.94 125 GLU A N 1
ATOM 975 C CA . GLU A 1 125 ? 14.381 -9.704 7.429 1.00 92.94 125 GLU A CA 1
ATOM 976 C C . GLU A 1 125 ? 13.942 -8.237 7.431 1.00 92.94 125 GLU A C 1
ATOM 978 O O . GLU A 1 125 ? 14.401 -7.462 8.269 1.00 92.94 125 GLU A O 1
ATOM 983 N N . ASP A 1 126 ? 13.005 -7.862 6.555 1.00 93.50 126 ASP A N 1
ATOM 984 C CA . ASP A 1 126 ? 12.591 -6.466 6.389 1.00 93.50 126 ASP A CA 1
ATOM 985 C C . ASP A 1 126 ? 11.332 -6.106 7.185 1.00 93.50 126 ASP A C 1
ATOM 987 O O . ASP A 1 126 ? 10.910 -4.947 7.178 1.00 93.50 126 ASP A O 1
ATOM 991 N N . ALA A 1 127 ? 10.697 -7.061 7.877 1.00 94.94 127 ALA A N 1
ATOM 992 C CA . ALA A 1 127 ? 9.497 -6.787 8.667 1.00 94.94 127 ALA A CA 1
ATOM 993 C C . ALA A 1 127 ? 9.740 -5.664 9.689 1.00 94.94 127 ALA A C 1
ATOM 995 O O . ALA A 1 127 ? 10.674 -5.703 10.484 1.00 94.94 127 ALA A O 1
ATOM 996 N N . GLY A 1 128 ? 8.872 -4.654 9.673 1.00 95.94 128 GLY A N 1
ATOM 997 C CA . GLY A 1 128 ? 9.051 -3.427 10.448 1.00 95.94 128 GLY A CA 1
ATOM 998 C C . GLY A 1 128 ? 9.670 -2.279 9.643 1.00 95.94 128 GLY A C 1
ATOM 999 O O . GLY A 1 128 ? 9.531 -1.120 10.028 1.00 95.94 128 GLY A O 1
ATOM 1000 N N . ASN A 1 129 ? 10.305 -2.579 8.509 1.00 96.19 129 ASN A N 1
ATOM 1001 C CA . ASN A 1 129 ? 11.010 -1.630 7.649 1.00 96.19 129 ASN A CA 1
ATOM 1002 C C . ASN A 1 129 ? 10.555 -1.688 6.177 1.00 96.19 129 ASN A C 1
ATOM 1004 O O . ASN A 1 129 ? 11.202 -1.092 5.317 1.00 96.19 129 ASN A O 1
ATOM 1008 N N . PHE A 1 130 ? 9.423 -2.331 5.855 1.00 96.62 130 PHE A N 1
ATOM 1009 C CA . PHE A 1 130 ? 8.976 -2.477 4.458 1.00 96.62 130 PHE A CA 1
ATOM 1010 C C . PHE A 1 130 ? 8.941 -1.129 3.721 1.00 96.62 130 PHE A C 1
ATOM 1012 O O . PHE A 1 130 ? 9.420 -0.996 2.603 1.00 96.62 130 PHE A O 1
ATOM 1019 N N . TRP A 1 131 ? 8.488 -0.050 4.358 1.00 93.94 131 TRP A N 1
ATOM 1020 C CA . TRP A 1 131 ? 8.471 1.246 3.676 1.00 93.94 131 TRP A CA 1
ATOM 1021 C C . TRP A 1 131 ? 9.853 1.797 3.309 1.00 93.94 131 TRP A C 1
ATOM 1023 O O . TRP A 1 131 ? 9.974 2.512 2.311 1.00 93.94 131 TRP A O 1
ATOM 1033 N N . GLY A 1 132 ? 10.895 1.463 4.069 1.00 91.25 132 GLY A N 1
ATOM 1034 C CA . GLY A 1 132 ? 12.275 1.809 3.734 1.00 91.25 132 GLY A CA 1
ATOM 1035 C C . GLY A 1 132 ? 12.796 1.071 2.497 1.00 91.25 132 GLY A C 1
ATOM 1036 O O . GLY A 1 132 ? 13.644 1.612 1.792 1.00 91.25 132 GLY A O 1
ATOM 1037 N N . VAL A 1 133 ? 12.241 -0.105 2.195 1.00 93.19 133 VAL A N 1
ATOM 1038 C CA . VAL A 1 133 ? 12.661 -0.990 1.100 1.00 93.19 133 VAL A CA 1
ATOM 1039 C C . VAL A 1 133 ? 11.712 -0.833 -0.089 1.00 93.19 133 VAL A C 1
ATOM 1041 O O . VAL A 1 133 ? 10.547 -1.237 -0.037 1.00 93.19 133 VAL A O 1
ATOM 1044 N N . LEU A 1 134 ? 12.194 -0.216 -1.173 1.00 92.69 134 LEU A N 1
ATOM 1045 C CA . LEU A 1 134 ? 11.373 0.139 -2.341 1.00 92.69 134 LEU A CA 1
ATOM 1046 C C . LEU A 1 134 ? 10.653 -1.075 -2.935 1.00 92.69 134 LEU A C 1
ATOM 1048 O O . LEU A 1 134 ? 9.481 -0.981 -3.296 1.00 92.69 134 LEU A O 1
ATOM 1052 N N . GLU A 1 135 ? 11.341 -2.208 -2.975 1.00 94.31 135 GLU A N 1
ATOM 1053 C CA . GLU A 1 135 ? 10.910 -3.475 -3.553 1.00 94.31 135 GLU A CA 1
ATOM 1054 C C . GLU A 1 135 ? 9.661 -4.036 -2.858 1.00 94.31 135 GLU A C 1
ATOM 1056 O O . GLU A 1 135 ? 8.859 -4.721 -3.491 1.00 94.31 135 GLU A O 1
ATOM 1061 N N . THR A 1 136 ? 9.436 -3.706 -1.580 1.00 97.19 136 THR A N 1
ATOM 1062 C CA . THR A 1 136 ? 8.288 -4.218 -0.810 1.00 97.19 136 THR A CA 1
ATOM 1063 C C . THR A 1 136 ? 7.031 -3.348 -0.924 1.00 97.19 136 THR A C 1
ATOM 1065 O O . THR A 1 136 ? 5.910 -3.803 -0.664 1.00 97.19 136 THR A O 1
ATOM 1068 N N . ARG A 1 137 ? 7.170 -2.085 -1.348 1.00 97.50 137 ARG A N 1
ATOM 1069 C CA . ARG A 1 137 ? 6.048 -1.135 -1.441 1.00 97.50 137 ARG A CA 1
ATOM 1070 C C . ARG A 1 137 ? 4.943 -1.563 -2.417 1.00 97.50 137 ARG A C 1
ATOM 1072 O O . ARG A 1 137 ? 3.777 -1.343 -2.075 1.00 97.50 137 ARG A O 1
ATOM 1079 N N . PRO A 1 138 ? 5.236 -2.181 -3.580 1.00 98.38 138 PRO A N 1
ATOM 1080 C CA . PRO A 1 138 ? 4.208 -2.725 -4.465 1.00 98.38 138 PRO A CA 1
ATOM 1081 C C . PRO A 1 138 ? 3.300 -3.748 -3.762 1.00 98.38 138 PRO A C 1
ATOM 1083 O O . PRO A 1 138 ? 2.075 -3.665 -3.868 1.00 98.38 138 PRO A O 1
ATOM 1086 N N . TYR A 1 139 ? 3.879 -4.654 -2.961 1.00 98.62 139 TYR A N 1
ATOM 1087 C CA . TYR A 1 139 ? 3.119 -5.614 -2.153 1.00 98.62 139 TYR A CA 1
ATOM 1088 C C . TYR A 1 139 ? 2.235 -4.905 -1.119 1.00 98.62 139 TYR A C 1
ATOM 1090 O O . TYR A 1 139 ? 1.046 -5.209 -1.008 1.00 98.62 139 TYR A O 1
ATOM 1098 N N . MET A 1 140 ? 2.780 -3.917 -0.397 1.00 98.50 140 MET A N 1
ATOM 1099 C CA . MET A 1 140 ? 2.002 -3.150 0.583 1.00 98.50 140 MET A CA 1
ATOM 1100 C C . MET A 1 140 ? 0.803 -2.442 -0.058 1.00 98.50 140 MET A C 1
ATOM 1102 O O . MET A 1 140 ? -0.286 -2.432 0.516 1.00 98.50 140 MET A O 1
ATOM 1106 N N . ARG A 1 141 ? 0.985 -1.852 -1.249 1.00 98.38 141 ARG A N 1
ATOM 1107 C CA . ARG A 1 141 ? -0.099 -1.200 -1.999 1.00 98.38 141 ARG A CA 1
ATOM 1108 C C . ARG A 1 141 ? -1.180 -2.200 -2.397 1.00 98.38 141 ARG A C 1
ATOM 1110 O O . ARG A 1 141 ? -2.356 -1.921 -2.180 1.00 98.38 141 ARG A O 1
ATOM 1117 N N . ALA A 1 142 ? -0.790 -3.367 -2.907 1.00 98.81 142 ALA A N 1
ATOM 1118 C CA . ALA A 1 142 ? -1.732 -4.420 -3.264 1.00 98.81 142 ALA A CA 1
ATOM 1119 C C . ALA A 1 142 ? -2.515 -4.934 -2.045 1.00 98.81 142 ALA A C 1
ATOM 1121 O O . ALA A 1 142 ? -3.742 -4.979 -2.081 1.00 98.81 142 ALA A O 1
ATOM 1122 N N . ARG A 1 143 ? -1.835 -5.227 -0.928 1.00 98.75 143 ARG A N 1
ATOM 1123 C CA . ARG A 1 143 ? -2.483 -5.662 0.321 1.00 98.75 143 ARG A CA 1
ATOM 1124 C C . ARG A 1 143 ? -3.429 -4.600 0.893 1.00 98.75 143 ARG A C 1
ATOM 1126 O O . ARG A 1 143 ? -4.487 -4.952 1.408 1.00 98.75 143 ARG A O 1
ATOM 1133 N N . ALA A 1 144 ? -3.087 -3.315 0.790 1.00 98.50 144 ALA A N 1
ATOM 1134 C CA . ALA A 1 144 ? -3.984 -2.235 1.204 1.00 98.50 144 ALA A CA 1
ATOM 1135 C C . ALA A 1 144 ? -5.255 -2.190 0.340 1.00 98.50 144 ALA A C 1
ATOM 1137 O O . ALA A 1 144 ? -6.348 -2.054 0.884 1.00 98.50 144 ALA A O 1
ATOM 1138 N N . GLY A 1 145 ? -5.122 -2.388 -0.977 1.00 98.62 145 GLY A N 1
ATOM 1139 C CA . GLY A 1 145 ? -6.264 -2.498 -1.887 1.00 98.62 145 GLY A CA 1
ATOM 1140 C C . GLY A 1 145 ? -7.161 -3.707 -1.591 1.00 98.62 145 GLY A C 1
ATOM 1141 O O . GLY A 1 145 ? -8.384 -3.585 -1.646 1.00 98.62 145 GLY A O 1
ATOM 1142 N N . VAL A 1 146 ? -6.581 -4.851 -1.196 1.00 98.88 146 VAL A N 1
ATOM 1143 C CA . VAL A 1 146 ? -7.346 -6.013 -0.697 1.00 98.88 146 VAL A CA 1
ATOM 1144 C C . VAL A 1 146 ? -8.173 -5.626 0.531 1.00 98.88 146 VAL A C 1
ATOM 1146 O O . VAL A 1 146 ? -9.378 -5.873 0.562 1.00 98.88 146 VAL A O 1
ATOM 1149 N N . ALA A 1 147 ? -7.545 -4.994 1.526 1.00 98.56 147 ALA A N 1
ATOM 1150 C CA . ALA A 1 147 ? -8.212 -4.589 2.763 1.00 98.56 147 ALA A CA 1
ATOM 1151 C C . ALA A 1 147 ? -9.375 -3.614 2.508 1.00 98.56 147 ALA A C 1
ATOM 1153 O O . ALA A 1 147 ? -10.459 -3.785 3.067 1.00 98.56 147 ALA A O 1
ATOM 1154 N N . GLU A 1 148 ? -9.166 -2.634 1.627 1.00 97.88 148 GLU A N 1
ATOM 1155 C CA . GLU A 1 148 ? -10.179 -1.649 1.244 1.00 97.88 148 GLU A CA 1
ATOM 1156 C C . GLU A 1 148 ? -11.368 -2.310 0.535 1.00 97.88 148 GLU A C 1
ATOM 1158 O O . GLU A 1 148 ? -12.509 -2.120 0.953 1.00 97.88 148 GLU A O 1
ATOM 1163 N N . CYS A 1 149 ? -11.118 -3.176 -0.454 1.00 98.50 149 CYS A N 1
ATOM 1164 C CA . CYS A 1 149 ? -12.194 -3.885 -1.154 1.00 98.50 149 CYS A CA 1
ATOM 1165 C C . CYS A 1 149 ? -13.004 -4.780 -0.206 1.00 98.50 149 CYS A C 1
ATOM 1167 O O . CYS A 1 149 ? -14.230 -4.829 -0.297 1.00 98.50 149 CYS A O 1
ATOM 1169 N N . LEU A 1 150 ? -12.338 -5.485 0.715 1.00 98.25 150 LEU A N 1
ATOM 1170 C CA . LEU A 1 150 ? -13.012 -6.308 1.723 1.00 98.25 150 LEU A CA 1
ATOM 1171 C C . LEU A 1 150 ? -13.907 -5.460 2.623 1.00 98.25 150 LEU A C 1
ATOM 1173 O O . LEU A 1 150 ? -15.046 -5.842 2.888 1.00 98.25 150 LEU A O 1
ATOM 1177 N N . TRP A 1 151 ? -13.426 -4.296 3.058 1.00 95.81 151 TRP A N 1
ATOM 1178 C CA . TRP A 1 151 ? -14.238 -3.384 3.851 1.00 95.81 151 TRP A CA 1
ATOM 1179 C C . TRP A 1 151 ? -15.462 -2.883 3.076 1.00 95.81 151 TRP A C 1
ATOM 1181 O O . TRP A 1 151 ? -16.573 -2.955 3.604 1.00 95.81 151 TRP A O 1
ATOM 1191 N N . GLU A 1 152 ? -15.296 -2.454 1.823 1.00 95.62 152 GLU A N 1
ATOM 1192 C CA . GLU A 1 152 ? -16.403 -2.003 0.967 1.00 95.62 152 GLU A CA 1
ATOM 1193 C C . GLU A 1 152 ? -17.473 -3.084 0.748 1.00 95.62 152 GLU A C 1
ATOM 1195 O O . GLU A 1 152 ? -18.656 -2.775 0.605 1.00 95.62 152 GLU A O 1
ATOM 1200 N N . MET A 1 153 ? -17.078 -4.359 0.762 1.00 96.81 153 MET A N 1
ATOM 1201 C CA . MET A 1 153 ? -17.993 -5.500 0.656 1.00 96.81 153 MET A CA 1
ATOM 1202 C C . MET A 1 153 ? -18.594 -5.940 2.000 1.00 96.81 153 MET A C 1
ATOM 1204 O O . MET A 1 153 ? -19.340 -6.917 2.049 1.00 96.81 153 MET A O 1
ATOM 1208 N N . GLY A 1 154 ? -18.301 -5.232 3.094 1.00 95.00 154 GLY A N 1
ATOM 1209 C CA . GLY A 1 154 ? -18.794 -5.552 4.435 1.00 95.00 154 GLY A CA 1
ATOM 1210 C C . GLY A 1 154 ? -18.021 -6.671 5.140 1.00 95.00 154 GLY A C 1
ATOM 1211 O O . GLY A 1 154 ? -18.419 -7.108 6.218 1.00 95.00 154 GLY A O 1
ATOM 1212 N N . GLU A 1 155 ? -16.891 -7.116 4.592 1.00 96.44 155 GLU A N 1
ATOM 1213 C CA . GLU A 1 155 ? -16.027 -8.151 5.168 1.00 96.44 155 GLU A CA 1
ATOM 1214 C C . GLU A 1 155 ? -15.004 -7.559 6.157 1.00 96.44 155 GLU A C 1
ATOM 1216 O O . GLU A 1 155 ? -13.801 -7.829 6.102 1.00 96.44 155 GLU A O 1
ATOM 1221 N N . ALA A 1 156 ? -15.494 -6.747 7.098 1.00 93.88 156 ALA A N 1
ATOM 1222 C CA . ALA A 1 156 ? -14.683 -5.959 8.029 1.00 93.88 156 ALA A CA 1
ATOM 1223 C C . ALA A 1 156 ? -13.666 -6.796 8.825 1.00 93.88 156 ALA A C 1
ATOM 1225 O O . ALA A 1 156 ? -12.527 -6.370 9.014 1.00 93.88 156 ALA A O 1
ATOM 1226 N N . ARG A 1 157 ? -14.033 -8.014 9.249 1.00 94.00 157 ARG A N 1
ATOM 1227 C CA . ARG A 1 157 ? -13.122 -8.903 9.994 1.00 94.00 157 ARG A CA 1
ATOM 1228 C C . ARG A 1 157 ? -11.873 -9.270 9.197 1.00 94.00 157 ARG A C 1
ATOM 1230 O O . ARG A 1 157 ? -10.778 -9.179 9.739 1.00 94.00 157 ARG A O 1
ATOM 1237 N N . ARG A 1 158 ? -12.033 -9.615 7.915 1.00 96.75 158 ARG A N 1
ATOM 1238 C CA . ARG A 1 158 ? -10.906 -9.938 7.028 1.00 96.75 158 ARG A CA 1
ATOM 1239 C C . ARG A 1 158 ? -10.089 -8.691 6.700 1.00 96.75 158 ARG A C 1
ATOM 1241 O O . ARG A 1 158 ? -8.867 -8.750 6.671 1.00 96.75 158 ARG A O 1
ATOM 1248 N N . ALA A 1 159 ? -10.744 -7.543 6.510 1.00 98.06 159 ALA A N 1
ATOM 1249 C CA . ALA A 1 159 ? -10.047 -6.276 6.295 1.00 98.06 159 ALA A CA 1
ATOM 1250 C C . ALA A 1 159 ? -9.120 -5.914 7.475 1.00 98.06 159 ALA A C 1
ATOM 1252 O O . ALA A 1 159 ? -7.989 -5.479 7.253 1.00 98.06 159 ALA A O 1
ATOM 1253 N N . VAL A 1 160 ? -9.555 -6.154 8.722 1.00 97.62 160 VAL A N 1
ATOM 1254 C CA . VAL A 1 160 ? -8.724 -5.935 9.921 1.00 97.62 160 VAL A CA 1
ATOM 1255 C C . VAL A 1 160 ? -7.424 -6.740 9.870 1.00 97.62 160 VAL A C 1
ATOM 1257 O O . VAL A 1 160 ? -6.369 -6.168 10.132 1.00 97.62 160 VAL A O 1
ATOM 1260 N N . GLU A 1 161 ? -7.469 -8.019 9.487 1.00 97.44 161 GLU A N 1
ATOM 1261 C CA . GLU A 1 161 ? -6.272 -8.873 9.397 1.00 97.44 161 GLU A CA 1
ATOM 1262 C C . GLU A 1 161 ? -5.239 -8.298 8.414 1.00 97.44 161 GLU A C 1
ATOM 1264 O O . GLU A 1 161 ? -4.037 -8.266 8.693 1.00 97.44 161 GLU A O 1
ATOM 1269 N N . HIS A 1 162 ? -5.696 -7.768 7.275 1.00 98.56 162 HIS A N 1
ATOM 1270 C CA . HIS A 1 162 ? -4.804 -7.148 6.299 1.00 98.56 162 HIS A CA 1
ATOM 1271 C C . HIS A 1 162 ? -4.184 -5.843 6.805 1.00 98.56 162 HIS A C 1
ATOM 1273 O O . HIS A 1 162 ? -2.987 -5.635 6.592 1.00 98.56 162 HIS A O 1
ATOM 1279 N N . TYR A 1 163 ? -4.950 -4.985 7.486 1.00 98.44 163 TYR A N 1
ATOM 1280 C CA . TYR A 1 163 ? -4.402 -3.753 8.058 1.00 98.44 163 TYR A CA 1
ATOM 1281 C C . TYR A 1 163 ? -3.455 -4.015 9.231 1.00 98.44 163 TYR A C 1
ATOM 1283 O O . TYR A 1 163 ? -2.419 -3.360 9.310 1.00 98.44 163 TYR A O 1
ATOM 1291 N N . GLN A 1 164 ? -3.750 -4.986 10.098 1.00 97.94 164 GLN A N 1
ATOM 1292 C CA . GLN A 1 164 ? -2.840 -5.393 11.175 1.00 97.94 164 GLN A CA 1
ATOM 1293 C C . GLN A 1 164 ? -1.498 -5.863 10.611 1.00 97.94 164 GLN A C 1
ATOM 1295 O O . GLN A 1 164 ? -0.448 -5.437 11.085 1.00 97.94 164 GLN A O 1
ATOM 1300 N N . GLU A 1 165 ? -1.517 -6.663 9.545 1.00 98.25 165 GLU A N 1
ATOM 1301 C CA . GLU A 1 165 ? -0.279 -7.088 8.896 1.00 98.25 165 GLU A CA 1
ATOM 1302 C C . GLU A 1 165 ? 0.462 -5.926 8.222 1.00 98.25 165 GLU A C 1
ATOM 1304 O O . GLU A 1 165 ? 1.685 -5.852 8.297 1.00 98.25 165 GLU A O 1
ATOM 1309 N N . LEU A 1 166 ? -0.249 -4.978 7.602 1.00 98.50 166 LEU A N 1
ATOM 1310 C CA . LEU A 1 166 ? 0.381 -3.772 7.055 1.00 98.50 166 LEU A CA 1
ATOM 1311 C C . LEU A 1 166 ? 1.089 -2.948 8.139 1.00 98.50 166 LEU A C 1
ATOM 1313 O O . LEU A 1 166 ? 2.167 -2.421 7.868 1.00 98.50 166 LEU A O 1
ATOM 1317 N N . LEU A 1 167 ? 0.519 -2.861 9.346 1.00 98.19 167 LEU A N 1
ATOM 1318 C CA . LEU A 1 167 ? 1.159 -2.200 10.487 1.00 98.19 167 LEU A CA 1
ATOM 1319 C C . LEU A 1 167 ? 2.313 -3.026 11.065 1.00 98.19 167 LEU A C 1
ATOM 1321 O O . LEU A 1 167 ? 3.332 -2.454 11.426 1.00 98.19 167 LEU A O 1
ATOM 1325 N N . ARG A 1 168 ? 2.225 -4.362 11.084 1.00 97.69 168 ARG A N 1
ATOM 1326 C CA . ARG A 1 168 ? 3.357 -5.220 11.475 1.00 97.69 168 ARG A CA 1
ATOM 1327 C C . ARG A 1 168 ? 4.556 -5.027 10.542 1.00 97.69 168 ARG A C 1
ATOM 1329 O O . ARG A 1 168 ? 5.693 -4.947 10.995 1.00 97.69 168 ARG A O 1
ATOM 1336 N N . LEU A 1 169 ? 4.299 -4.960 9.236 1.00 97.94 169 LEU A N 1
ATOM 1337 C CA . LEU A 1 169 ? 5.325 -4.784 8.206 1.00 97.94 169 LEU A CA 1
ATOM 1338 C C . LEU A 1 169 ? 5.870 -3.353 8.158 1.00 97.94 169 LEU A C 1
ATOM 1340 O O . LEU A 1 169 ? 7.042 -3.155 7.836 1.00 97.94 169 LEU A O 1
ATOM 1344 N N . ASN A 1 170 ? 5.037 -2.366 8.489 1.00 97.62 170 ASN A N 1
ATOM 1345 C CA . ASN A 1 170 ? 5.418 -0.965 8.608 1.00 97.62 170 ASN A CA 1
ATOM 1346 C C . ASN A 1 170 ? 4.728 -0.286 9.813 1.00 97.62 170 ASN A C 1
ATOM 1348 O O . ASN A 1 170 ? 3.705 0.388 9.637 1.00 97.62 170 ASN A O 1
ATOM 1352 N N . PRO A 1 171 ? 5.330 -0.371 11.012 1.00 96.94 171 PRO A N 1
ATOM 1353 C CA . PRO A 1 171 ? 4.838 0.308 12.207 1.00 96.94 171 PRO A CA 1
ATOM 1354 C C . PRO A 1 171 ? 4.872 1.833 12.077 1.00 96.94 171 PRO A C 1
ATOM 1356 O O . PRO A 1 171 ? 4.055 2.520 12.685 1.00 96.94 171 PRO A O 1
ATOM 1359 N N . GLY A 1 172 ? 5.771 2.373 11.241 1.00 95.38 172 GLY A N 1
ATOM 1360 C CA . GLY A 1 172 ? 5.828 3.800 10.913 1.00 95.38 172 GLY A CA 1
ATOM 1361 C C . GLY A 1 172 ? 4.601 4.313 10.149 1.00 95.38 172 GLY A C 1
ATOM 1362 O O . GLY A 1 172 ? 4.416 5.523 10.035 1.00 95.38 172 GLY A O 1
ATOM 1363 N N . ASP A 1 173 ? 3.764 3.405 9.637 1.00 95.06 173 ASP A N 1
ATOM 1364 C CA . ASP A 1 173 ? 2.469 3.655 9.009 1.00 95.06 173 ASP A CA 1
ATOM 1365 C C . ASP A 1 173 ? 2.442 4.860 8.051 1.00 95.06 173 ASP A C 1
ATOM 1367 O O . ASP A 1 173 ? 1.571 5.736 8.089 1.00 95.06 173 ASP A O 1
ATOM 1371 N N . ASN A 1 174 ? 3.409 4.902 7.133 1.00 91.94 174 ASN A N 1
ATOM 1372 C CA . ASN A 1 174 ? 3.562 5.997 6.167 1.00 91.94 174 ASN A CA 1
ATOM 1373 C C . ASN A 1 174 ? 2.358 6.160 5.222 1.00 91.94 174 ASN A C 1
ATOM 1375 O O . ASN A 1 174 ? 2.265 7.149 4.492 1.00 91.94 174 ASN A O 1
ATOM 1379 N N . ARG A 1 175 ? 1.459 5.172 5.200 1.00 91.38 175 ARG A N 1
ATOM 1380 C CA . ARG A 1 175 ? 0.244 5.143 4.384 1.00 91.38 175 ARG A CA 1
ATOM 1381 C C . ARG A 1 175 ? -1.026 5.465 5.176 1.00 91.38 175 ARG A C 1
ATOM 1383 O O . ARG A 1 175 ? -2.068 5.610 4.548 1.00 91.38 175 ARG A O 1
ATOM 1390 N N . GLY A 1 176 ? -0.949 5.627 6.499 1.00 94.88 176 GLY A N 1
ATOM 1391 C CA . GLY A 1 176 ? -2.101 5.970 7.337 1.00 94.88 176 GLY A CA 1
ATOM 1392 C C . GLY A 1 176 ? -3.100 4.823 7.529 1.00 94.88 176 GLY A C 1
ATOM 1393 O O . GLY A 1 176 ? -4.276 5.070 7.792 1.00 94.88 176 GLY A O 1
ATOM 1394 N N . ASN A 1 177 ? -2.658 3.572 7.397 1.00 97.19 177 ASN A N 1
ATOM 1395 C CA . ASN A 1 177 ? -3.472 2.377 7.605 1.00 97.19 177 ASN A CA 1
ATOM 1396 C C . ASN A 1 177 ? -4.053 2.308 9.025 1.00 97.19 177 ASN A C 1
ATOM 1398 O O . ASN A 1 177 ? -5.130 1.738 9.207 1.00 97.19 177 ASN A O 1
ATOM 1402 N N . ARG A 1 178 ? -3.400 2.921 10.026 1.00 97.38 178 ARG A N 1
ATOM 1403 C CA . ARG A 1 178 ? -3.895 2.949 11.412 1.00 97.38 178 ARG A CA 1
ATOM 1404 C C . ARG A 1 178 ? -5.270 3.600 11.533 1.00 97.38 178 ARG A C 1
ATOM 1406 O O . ARG A 1 178 ? -6.074 3.157 12.345 1.00 97.38 178 ARG A O 1
ATOM 1413 N N . TYR A 1 179 ? -5.574 4.604 10.708 1.00 97.06 179 TYR A N 1
ATOM 1414 C CA . TYR A 1 179 ? -6.880 5.268 10.718 1.00 97.06 179 TYR A CA 1
ATOM 1415 C C . TYR A 1 179 ? -7.981 4.334 10.211 1.00 97.06 179 TYR A C 1
ATOM 1417 O O . TYR A 1 179 ? -9.034 4.206 10.835 1.00 97.06 179 TYR A O 1
ATOM 1425 N N . LEU A 1 180 ? -7.715 3.619 9.114 1.00 96.62 180 LEU A N 1
ATOM 1426 C CA . LEU A 1 180 ? -8.649 2.645 8.544 1.00 96.62 180 LEU A CA 1
ATOM 1427 C C . LEU A 1 180 ? -8.883 1.481 9.514 1.00 96.62 180 LEU A C 1
ATOM 1429 O O . LEU A 1 180 ? -10.030 1.113 9.773 1.00 96.62 180 LEU A O 1
ATOM 1433 N N . LEU A 1 181 ? -7.814 0.975 10.136 1.00 97.81 181 LEU A N 1
ATOM 1434 C CA . LEU A 1 181 ? -7.912 -0.049 11.170 1.00 97.81 181 LEU A CA 1
ATOM 1435 C C . LEU A 1 181 ? -8.727 0.434 12.378 1.00 97.81 181 LEU A C 1
ATOM 1437 O O . LEU A 1 181 ? -9.616 -0.280 12.833 1.00 97.81 181 LEU A O 1
ATOM 1441 N N . ALA A 1 182 ? -8.478 1.649 12.873 1.00 97.25 182 ALA A N 1
ATOM 1442 C CA . ALA A 1 182 ? -9.203 2.198 14.016 1.00 97.25 182 ALA A CA 1
ATOM 1443 C C . ALA A 1 182 ? -10.714 2.303 13.747 1.00 97.25 182 ALA A C 1
ATOM 1445 O O . ALA A 1 182 ? -11.520 1.896 14.589 1.00 97.25 182 ALA A O 1
ATOM 1446 N N . ARG A 1 183 ? -11.108 2.768 12.551 1.00 94.19 183 ARG A N 1
ATOM 1447 C CA . ARG A 1 183 ? -12.516 2.810 12.118 1.00 94.19 183 ARG A CA 1
ATOM 1448 C C . ARG A 1 183 ? -13.145 1.418 12.099 1.00 94.19 183 ARG A C 1
ATOM 1450 O O . ARG A 1 183 ? -14.246 1.240 12.619 1.00 94.19 183 ARG A O 1
ATOM 1457 N N . LEU A 1 184 ? -12.442 0.433 11.542 1.00 95.31 184 LEU A N 1
ATOM 1458 C CA . LEU A 1 184 ? -12.919 -0.948 11.466 1.00 95.31 184 LEU A CA 1
ATOM 1459 C C . LEU A 1 184 ? -13.075 -1.593 12.845 1.00 95.31 184 LEU A C 1
ATOM 1461 O O . LEU A 1 184 ? -14.115 -2.183 13.131 1.00 95.31 184 LEU A O 1
ATOM 1465 N N . LEU A 1 185 ? -12.083 -1.445 13.726 1.00 96.19 185 LEU A N 1
ATOM 1466 C CA . LEU A 1 185 ? -12.150 -1.969 15.093 1.00 96.19 185 LEU A CA 1
ATOM 1467 C C . LEU A 1 185 ? -13.311 -1.340 15.873 1.00 96.19 185 LEU A C 1
ATOM 1469 O O . LEU A 1 185 ? -14.016 -2.032 16.608 1.00 96.19 185 LEU A O 1
ATOM 1473 N N . LEU A 1 186 ? -13.554 -0.042 15.675 1.00 91.12 186 LEU A N 1
ATOM 1474 C CA . LEU A 1 186 ? -14.681 0.664 16.276 1.00 91.12 186 LEU A CA 1
ATOM 1475 C C . LEU A 1 186 ? -16.040 0.161 15.754 1.00 91.12 186 LEU A C 1
ATOM 1477 O O . LEU A 1 186 ? -16.977 0.033 16.551 1.00 91.12 186 LEU A O 1
ATOM 1481 N N . GLN A 1 187 ? -16.155 -0.101 14.446 1.00 87.19 187 GLN A N 1
ATOM 1482 C CA . GLN A 1 187 ? -17.368 -0.626 13.805 1.00 87.19 187 GLN A CA 1
ATOM 1483 C C . GLN A 1 187 ? -17.685 -2.051 14.277 1.00 87.19 187 GLN A C 1
ATOM 1485 O O . GLN A 1 187 ? -18.831 -2.344 14.604 1.00 87.19 187 GLN A O 1
ATOM 1490 N N . GLU A 1 188 ? -16.666 -2.905 14.383 1.00 89.94 188 GLU A N 1
ATOM 1491 C CA . GLU A 1 188 ? -16.805 -4.299 14.824 1.00 89.94 188 GLU A CA 1
ATOM 1492 C C . GLU A 1 188 ? -16.923 -4.449 16.352 1.00 89.94 188 GLU A C 1
ATOM 1494 O O . GLU A 1 188 ? -17.036 -5.563 16.860 1.00 89.94 188 GLU A O 1
ATOM 1499 N N . GLY A 1 189 ? -16.867 -3.346 17.109 1.00 89.75 189 GLY A N 1
ATOM 1500 C CA . GLY A 1 189 ? -16.930 -3.378 18.573 1.00 89.75 189 GLY A CA 1
ATOM 1501 C C . GLY A 1 189 ? -15.705 -4.024 19.233 1.00 89.75 189 GLY A C 1
ATOM 1502 O O . GLY A 1 189 ? -15.782 -4.454 20.383 1.00 89.75 189 GLY A O 1
ATOM 1503 N N . ARG A 1 190 ? -14.564 -4.080 18.537 1.00 93.19 190 ARG A N 1
ATOM 1504 C CA . ARG A 1 190 ? -13.299 -4.676 19.005 1.00 93.19 190 ARG A CA 1
ATOM 1505 C C . ARG A 1 190 ? -12.539 -3.695 19.903 1.00 93.19 190 ARG A C 1
ATOM 1507 O O . ARG A 1 190 ? -11.459 -3.209 19.570 1.00 93.19 190 ARG A O 1
ATOM 1514 N N . GLY A 1 191 ? -13.151 -3.365 21.041 1.00 93.69 191 GLY A N 1
ATOM 1515 C CA . GLY A 1 191 ? -12.695 -2.312 21.950 1.00 93.69 191 GLY A CA 1
ATOM 1516 C C . GLY A 1 191 ? -11.291 -2.533 22.515 1.00 93.69 191 GLY A C 1
ATOM 1517 O O . GLY A 1 191 ? -10.517 -1.584 22.578 1.00 93.69 191 GLY A O 1
ATOM 1518 N N . GLU A 1 192 ? -10.924 -3.757 22.892 1.00 94.81 192 GLU A N 1
ATOM 1519 C CA . GLU A 1 192 ? -9.588 -4.037 23.445 1.00 94.81 192 GLU A CA 1
ATOM 1520 C C . GLU A 1 192 ? -8.476 -3.758 22.426 1.00 94.81 192 GLU A C 1
ATOM 1522 O O . GLU A 1 192 ? -7.509 -3.058 22.729 1.00 94.81 192 GLU A O 1
ATOM 1527 N N . GLU A 1 193 ? -8.654 -4.222 21.190 1.00 96.69 193 GLU A N 1
ATOM 1528 C CA . GLU A 1 193 ? -7.698 -4.008 20.101 1.00 96.69 193 GLU A CA 1
ATOM 1529 C C . GLU A 1 193 ? -7.621 -2.542 19.682 1.00 96.69 193 GLU A C 1
ATOM 1531 O O . GLU A 1 193 ? -6.530 -2.030 19.435 1.00 96.69 193 GLU A O 1
ATOM 1536 N N . LEU A 1 194 ? -8.757 -1.834 19.668 1.00 97.19 194 LEU A N 1
ATOM 1537 C CA . LEU A 1 194 ? -8.761 -0.391 19.433 1.00 97.19 194 LEU A CA 1
ATOM 1538 C C . LEU A 1 194 ? -7.969 0.345 20.523 1.00 97.19 194 LEU A C 1
ATOM 1540 O O . LEU A 1 194 ? -7.195 1.246 20.218 1.00 97.19 194 LEU A O 1
ATOM 1544 N N . GLY A 1 195 ? -8.119 -0.058 21.785 1.00 96.56 195 GLY A N 1
ATOM 1545 C CA . GLY A 1 195 ? -7.360 0.508 22.899 1.00 96.56 195 GLY A CA 1
ATOM 1546 C C . GLY A 1 195 ? -5.855 0.276 22.770 1.00 96.56 195 GLY A C 1
ATOM 1547 O O . GLY A 1 195 ? -5.069 1.196 23.003 1.00 96.56 195 GLY A O 1
ATOM 1548 N N . ALA A 1 196 ? -5.453 -0.931 22.360 1.00 97.19 196 ALA A N 1
ATOM 1549 C CA . ALA A 1 196 ? -4.054 -1.256 22.091 1.00 97.19 196 ALA A CA 1
ATOM 1550 C C . ALA A 1 196 ? -3.480 -0.378 20.967 1.00 97.19 196 ALA A C 1
ATOM 1552 O O . ALA A 1 196 ? -2.441 0.251 21.162 1.00 97.19 196 ALA A O 1
ATOM 1553 N N . LEU A 1 197 ? -4.206 -0.249 19.853 1.00 97.81 197 LEU A N 1
ATOM 1554 C CA . LEU A 1 197 ? -3.807 0.585 18.720 1.00 97.81 197 LEU A CA 1
ATOM 1555 C C . LEU A 1 197 ? -3.680 2.069 19.109 1.00 97.81 197 LEU A C 1
ATOM 1557 O O . LEU A 1 197 ? -2.689 2.723 18.789 1.00 97.81 197 LEU A O 1
ATOM 1561 N N . LEU A 1 198 ? -4.661 2.607 19.842 1.00 96.75 198 LEU A N 1
ATOM 1562 C CA . LEU A 1 198 ? -4.647 3.993 20.326 1.00 96.75 198 LEU A CA 1
ATOM 1563 C C . LEU A 1 198 ? -3.459 4.277 21.252 1.00 96.75 198 LEU A C 1
ATOM 1565 O O . LEU A 1 198 ? -2.950 5.398 21.256 1.00 96.75 198 LEU A O 1
ATOM 1569 N N . LYS A 1 199 ? -3.040 3.284 22.043 1.00 96.25 199 LYS A N 1
ATOM 1570 C CA . LYS A 1 199 ? -1.866 3.375 22.915 1.00 96.25 199 LYS A CA 1
ATOM 1571 C C . LYS A 1 199 ? -0.564 3.326 22.119 1.00 96.25 199 LYS A C 1
ATOM 1573 O O . LYS A 1 199 ? 0.346 4.086 22.433 1.00 96.25 199 LYS A O 1
ATOM 1578 N N . GLU A 1 200 ? -0.477 2.444 21.126 1.00 96.81 200 GLU A N 1
ATOM 1579 C CA . GLU A 1 200 ? 0.698 2.303 20.260 1.00 96.81 200 GLU A CA 1
ATOM 1580 C C . GLU A 1 200 ? 1.004 3.609 19.519 1.00 96.81 200 GLU A C 1
ATOM 1582 O O . GLU A 1 200 ? 2.119 4.117 19.595 1.00 96.81 200 GLU A O 1
ATOM 1587 N N . TYR A 1 201 ? -0.015 4.232 18.925 1.00 96.56 201 TYR A N 1
ATOM 1588 C CA . TYR A 1 201 ? 0.092 5.555 18.301 1.00 96.56 201 TYR A CA 1
ATOM 1589 C C . TYR A 1 201 ? -0.367 6.657 19.266 1.00 96.56 201 TYR A C 1
ATOM 1591 O O . TYR A 1 201 ? -1.206 7.502 18.945 1.00 96.56 201 TYR A O 1
ATOM 1599 N N . GLY A 1 202 ? 0.165 6.624 20.490 1.00 93.81 202 GLY A N 1
ATOM 1600 C CA . GLY A 1 202 ? -0.226 7.501 21.594 1.00 93.81 202 GLY A CA 1
ATOM 1601 C C . GLY A 1 202 ? -0.111 9.000 21.296 1.00 93.81 202 GLY A C 1
ATOM 1602 O O . GLY A 1 202 ? -0.965 9.763 21.752 1.00 93.81 202 GLY A O 1
ATOM 1603 N N . GLU A 1 203 ? 0.892 9.370 20.498 1.00 93.06 203 GLU A N 1
ATOM 1604 C CA . GLU A 1 203 ? 1.326 10.745 20.206 1.00 93.06 203 GLU A CA 1
ATOM 1605 C C . GLU A 1 203 ? 0.594 11.402 19.021 1.00 93.06 203 GLU A C 1
ATOM 1607 O O . GLU A 1 203 ? 0.818 12.574 18.717 1.00 93.06 203 GLU A O 1
ATOM 1612 N N . ASP A 1 204 ? -0.273 10.667 18.319 1.00 93.75 204 ASP A N 1
ATOM 1613 C CA . ASP A 1 204 ? -1.022 11.216 17.189 1.00 93.75 204 ASP A CA 1
ATOM 1614 C C . ASP A 1 204 ? -2.111 12.183 17.684 1.00 93.75 204 ASP A C 1
ATOM 1616 O O . ASP A 1 204 ? -3.129 11.783 18.251 1.00 93.75 204 ASP A O 1
ATOM 1620 N N . ALA A 1 205 ? -1.873 13.478 17.468 1.00 92.81 205 ALA A N 1
ATOM 1621 C CA . ALA A 1 205 ? -2.761 14.567 17.867 1.00 92.81 205 ALA A CA 1
ATOM 1622 C C . ALA A 1 205 ? -3.747 14.987 16.761 1.00 92.81 205 ALA A C 1
ATOM 1624 O O . ALA A 1 205 ? -4.361 16.053 16.846 1.00 92.81 205 ALA A O 1
ATOM 1625 N N . SER A 1 206 ? -3.886 14.200 15.689 1.00 95.06 206 SER A N 1
ATOM 1626 C CA . SER A 1 206 ? -4.898 14.477 14.670 1.00 95.06 206 SER A CA 1
ATOM 1627 C C . SER A 1 206 ? -6.305 14.395 15.262 1.00 95.06 206 SER A C 1
ATOM 1629 O O . SER A 1 206 ? -6.595 13.582 16.141 1.00 95.06 206 SER A O 1
ATOM 1631 N N . ALA A 1 207 ? -7.209 15.222 14.737 1.00 94.31 207 ALA A N 1
ATOM 1632 C CA . ALA A 1 207 ? -8.597 15.251 15.183 1.00 94.31 207 ALA A CA 1
ATOM 1633 C C . ALA A 1 207 ? -9.248 13.858 15.113 1.00 94.31 207 ALA A C 1
ATOM 1635 O O . ALA A 1 207 ? -9.885 13.428 16.069 1.00 94.31 207 ALA A O 1
ATOM 1636 N N . GLU A 1 208 ? -9.040 13.119 14.018 1.00 93.44 208 GLU A N 1
ATOM 1637 C CA . GLU A 1 208 ? -9.572 11.761 13.861 1.00 93.44 208 GLU A CA 1
ATOM 1638 C C . GLU A 1 208 ? -9.113 10.818 14.983 1.00 93.44 208 GLU A C 1
ATOM 1640 O O . GLU A 1 208 ? -9.927 10.060 15.518 1.00 93.44 208 GLU A O 1
ATOM 1645 N N . TRP A 1 209 ? -7.842 10.895 15.386 1.00 95.44 209 TRP A N 1
ATOM 1646 C CA . TRP A 1 209 ? -7.303 10.055 16.454 1.00 95.44 209 TRP A CA 1
ATOM 1647 C C . TRP A 1 209 ? -7.850 10.442 17.829 1.00 95.44 209 TRP A C 1
ATOM 1649 O O . TRP A 1 209 ? -8.288 9.576 18.591 1.00 95.44 209 TRP A O 1
ATOM 1659 N N . LEU A 1 210 ? -7.898 11.745 18.121 1.00 94.19 210 LEU A N 1
ATOM 1660 C CA . LEU A 1 210 ? -8.427 12.289 19.373 1.00 94.19 210 LEU A CA 1
ATOM 1661 C C . LEU A 1 210 ? -9.914 11.955 19.560 1.00 94.19 210 LEU A C 1
ATOM 1663 O O . LEU A 1 210 ? -10.297 11.405 20.595 1.00 94.19 210 LEU A O 1
ATOM 1667 N N . TYR A 1 211 ? -10.744 12.168 18.533 1.00 93.38 211 TYR A N 1
ATOM 1668 C CA . TYR A 1 211 ? -12.165 11.805 18.576 1.00 93.38 211 TYR A CA 1
ATOM 1669 C C . TYR A 1 211 ? -12.371 10.294 18.718 1.00 93.38 211 TYR A C 1
ATOM 1671 O O . TYR A 1 211 ? -13.230 9.861 19.489 1.00 93.38 211 TYR A O 1
ATOM 1679 N N . THR A 1 212 ? -11.569 9.479 18.025 1.00 94.94 212 THR A N 1
ATOM 1680 C CA . THR A 1 212 ? -11.639 8.016 18.158 1.00 94.94 212 THR A CA 1
ATOM 1681 C C . THR A 1 212 ? -11.287 7.575 19.578 1.00 94.94 212 THR A C 1
ATOM 1683 O O . THR A 1 212 ? -11.984 6.737 20.154 1.00 94.94 212 THR A O 1
ATOM 1686 N N . ARG A 1 213 ? -10.261 8.183 20.190 1.00 94.12 213 ARG A N 1
ATOM 1687 C CA . ARG A 1 213 ? -9.883 7.926 21.585 1.00 94.12 213 ARG A CA 1
ATOM 1688 C C . ARG A 1 213 ? -10.970 8.340 22.568 1.00 94.12 213 ARG A C 1
ATOM 1690 O O . ARG A 1 213 ? -11.291 7.562 23.464 1.00 94.12 213 ARG A O 1
ATOM 1697 N N . ALA A 1 214 ? -11.551 9.526 22.395 1.00 91.88 214 ALA A N 1
ATOM 1698 C CA . ALA A 1 214 ? -12.643 10.010 23.234 1.00 91.88 214 ALA A CA 1
ATOM 1699 C C . ALA A 1 214 ? -13.853 9.063 23.176 1.00 91.88 214 ALA A C 1
ATOM 1701 O O . ALA A 1 214 ? -14.395 8.687 24.215 1.00 91.88 214 ALA A O 1
ATOM 1702 N N . LEU A 1 215 ? -14.231 8.613 21.974 1.00 92.00 215 LEU A N 1
ATOM 1703 C CA . LEU A 1 215 ? -15.328 7.665 21.784 1.00 92.00 215 LEU A CA 1
ATOM 1704 C C . LEU A 1 215 ? -15.025 6.287 22.388 1.00 92.00 215 LEU A C 1
ATOM 1706 O O . LEU A 1 215 ? -15.905 5.682 23.000 1.00 92.00 215 LEU A O 1
ATOM 1710 N N . TRP A 1 216 ? -13.796 5.791 22.240 1.00 94.38 216 TRP A N 1
ATOM 1711 C CA . TRP A 1 216 ? -13.361 4.538 22.859 1.00 94.38 216 TRP A CA 1
ATOM 1712 C C . TRP A 1 216 ? -13.424 4.607 24.392 1.00 94.38 216 TRP A C 1
ATOM 1714 O O . TRP A 1 216 ? -14.007 3.721 25.018 1.00 94.38 216 TRP A O 1
ATOM 1724 N N . LEU A 1 217 ? -12.911 5.689 24.994 1.00 91.38 217 LEU A N 1
ATOM 1725 C CA . LEU A 1 217 ? -13.006 5.929 26.438 1.00 91.38 217 LEU A CA 1
ATOM 1726 C C . LEU A 1 217 ? -14.463 6.004 26.894 1.00 91.38 217 LEU A C 1
ATOM 1728 O O . LEU A 1 217 ? -14.830 5.344 27.859 1.00 91.38 217 LEU A O 1
ATOM 1732 N N . PHE A 1 218 ? -15.304 6.749 26.174 1.00 89.12 218 PHE A N 1
ATOM 1733 C CA . PHE A 1 218 ? -16.720 6.876 26.505 1.00 89.12 218 PHE A CA 1
ATOM 1734 C C . PHE A 1 218 ? -17.454 5.528 26.462 1.00 89.12 218 PHE A C 1
ATOM 1736 O O . PHE A 1 218 ? -18.252 5.233 27.348 1.00 89.12 218 PHE A O 1
ATOM 1743 N N . ARG A 1 219 ? -17.173 4.676 25.466 1.00 88.12 219 ARG A N 1
ATOM 1744 C CA . ARG A 1 219 ? -17.780 3.335 25.370 1.00 88.12 219 ARG A CA 1
ATOM 1745 C C . ARG A 1 219 ? -17.359 2.403 26.509 1.00 88.12 219 ARG A C 1
ATOM 1747 O O . ARG A 1 219 ? -18.163 1.568 26.910 1.00 88.12 219 ARG A O 1
ATOM 1754 N N . ASN A 1 220 ? -16.134 2.542 27.015 1.00 84.88 220 ASN A N 1
ATOM 1755 C CA . ASN A 1 220 ? -15.592 1.657 28.048 1.00 84.88 220 ASN A CA 1
ATOM 1756 C C . ASN A 1 220 ? -15.859 2.148 29.477 1.00 84.88 220 ASN A C 1
ATOM 1758 O O . ASN A 1 220 ? -16.051 1.332 30.375 1.00 84.88 220 ASN A O 1
ATOM 1762 N N . GLU A 1 221 ? -15.845 3.462 29.702 1.00 85.56 221 GLU A N 1
ATOM 1763 C CA . GLU A 1 221 ? -15.927 4.074 31.036 1.00 85.56 221 GLU A CA 1
ATOM 1764 C C . GLU A 1 221 ? -17.235 4.854 31.273 1.00 85.56 221 GLU A C 1
ATOM 1766 O O . GLU A 1 221 ? -17.526 5.218 32.412 1.00 85.56 221 GLU A O 1
ATOM 1771 N N . GLY A 1 222 ? -18.028 5.129 30.232 1.00 79.81 222 GLY A N 1
ATOM 1772 C CA . GLY A 1 222 ? -19.138 6.083 30.290 1.00 79.81 222 GLY A CA 1
ATOM 1773 C C . GLY A 1 222 ? -18.665 7.542 30.256 1.00 79.81 222 GLY A C 1
ATOM 1774 O O . GLY A 1 222 ? -17.569 7.854 29.787 1.00 79.81 222 GLY A O 1
ATOM 1775 N N . GLU A 1 223 ? -19.493 8.469 30.748 1.00 77.75 223 GLU A N 1
ATOM 1776 C CA . GLU A 1 223 ? -19.095 9.874 30.900 1.00 77.75 223 GLU A CA 1
ATOM 1777 C C . GLU A 1 223 ? -17.994 9.986 31.966 1.00 77.75 223 GLU A C 1
ATOM 1779 O O . GLU A 1 223 ? -18.248 9.868 33.165 1.00 77.75 223 GLU A O 1
ATOM 1784 N N . SER A 1 224 ? -16.749 10.192 31.528 1.00 75.31 224 SER A N 1
ATOM 1785 C CA . SER A 1 224 ? -15.593 10.285 32.418 1.00 75.31 224 SER A CA 1
ATOM 1786 C C . SER A 1 224 ? -14.765 11.543 32.132 1.00 75.31 224 SER A C 1
ATOM 1788 O O . SER A 1 224 ? -14.640 11.957 30.976 1.00 75.31 224 SER A O 1
ATOM 1790 N N . PRO A 1 225 ? -14.106 12.145 33.146 1.00 73.19 225 PRO A N 1
ATOM 1791 C CA . PRO A 1 225 ? -13.197 13.268 32.921 1.00 73.19 225 PRO A CA 1
ATOM 1792 C C . PRO A 1 225 ? -12.054 12.947 31.948 1.00 73.19 225 PRO A C 1
ATOM 1794 O O . PRO A 1 225 ? -11.461 13.859 31.378 1.00 73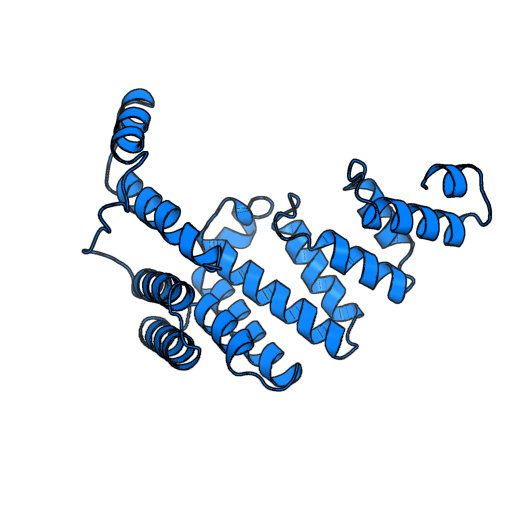.19 225 PRO A O 1
ATOM 1797 N N . ARG A 1 226 ? -11.699 11.664 31.774 1.00 72.75 226 ARG A N 1
ATOM 1798 C CA . ARG A 1 226 ? -10.718 11.234 30.768 1.00 72.75 226 ARG A CA 1
ATOM 1799 C C . ARG A 1 226 ? -11.297 11.317 29.357 1.00 72.75 226 ARG A C 1
ATOM 1801 O O . ARG A 1 226 ? -10.608 11.825 28.475 1.00 72.75 226 ARG A O 1
ATOM 1808 N N . ALA A 1 227 ? -12.544 10.885 29.164 1.00 69.12 227 ALA A N 1
ATOM 1809 C CA . ALA A 1 227 ? -13.238 11.007 27.886 1.00 69.12 227 ALA A CA 1
ATOM 1810 C C . ALA A 1 227 ? -13.379 12.484 27.471 1.00 69.12 227 ALA A C 1
ATOM 1812 O O . ALA A 1 227 ? -12.999 12.838 26.358 1.00 69.12 227 ALA A O 1
ATOM 1813 N N . SER A 1 228 ? -13.805 13.367 28.385 1.00 69.62 228 SER A N 1
ATOM 1814 C CA . SER A 1 228 ? -13.990 14.799 28.090 1.00 69.62 228 SER A CA 1
ATOM 1815 C C . SER A 1 228 ? -12.689 15.550 27.780 1.00 69.62 228 SER A C 1
ATOM 1817 O O . SER A 1 228 ? -12.716 16.497 27.007 1.00 69.62 228 SER A O 1
ATOM 1819 N N . ARG A 1 229 ? -11.553 15.150 28.371 1.00 76.56 229 ARG A N 1
ATOM 1820 C CA . ARG A 1 229 ? -10.233 15.775 28.131 1.00 76.56 229 ARG A CA 1
ATOM 1821 C C . ARG A 1 229 ? -9.536 15.304 26.853 1.00 76.56 229 ARG A C 1
ATOM 1823 O O . ARG A 1 229 ? -8.461 15.802 26.545 1.00 76.56 229 ARG A O 1
ATOM 1830 N N . SER A 1 230 ? -10.090 14.301 26.174 1.00 68.56 230 SER A N 1
ATOM 1831 C CA . SER A 1 230 ? -9.539 13.788 24.914 1.00 68.56 230 SER A CA 1
ATOM 1832 C C . SER A 1 230 ? -10.023 14.580 23.689 1.00 68.56 230 SER A C 1
ATOM 1834 O O . SER A 1 230 ? -9.586 14.276 22.583 1.00 68.56 230 SER A O 1
ATOM 1836 N N . LEU A 1 231 ? -10.924 15.551 23.890 1.00 57.78 231 LEU A N 1
ATOM 1837 C CA . LEU A 1 231 ? -11.444 16.504 22.902 1.00 57.78 231 LEU A CA 1
ATOM 1838 C C . LEU A 1 231 ? -10.724 17.850 23.037 1.00 57.78 231 LEU A C 1
ATOM 1840 O O . LEU A 1 231 ? -10.510 18.491 21.987 1.00 57.78 231 LEU A O 1
#

Secondary structure (DSSP, 8-state):
---GGGGHHHHHHHHHHHHT---SSHHHHHHHHHTTTT-S------SS--HHHHHHHHHHHHHH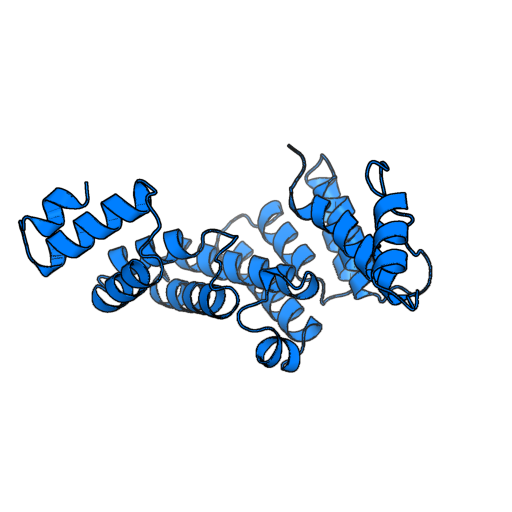-SSHHHHHHHHHHHHHH-TT-HHHHHHHHHHH-SSHHHHHHHHHHHHHHHHHHHHHHHHHHSTT-GGGSGGGHHHHHHHHHHHHHHHHTT-HHHHHHHHHHHHHH-TT-TT-HHHHHHHHHHHTT-HHHHHHHHHHTTT---HHHHHHHHHHHHHHHSS-HHHHTT-

Foldseek 3Di:
DQDVLLVVQQVVQLVVVVVVDDDPDPVRVVVVVVVCVPPPGDPRPPPDDQLQRVLVVLQSVLSRDPDLVSNLVSLVVSCVSPLLNLVSLLSCLVRPDPALVSSLVSLVSSLVSLCVQCDVVCVVPQFQPLVVPSSNVSNLSSLLSNLVSCVVVVVLVVSLVSLVSSCRRHVVPPPVSLLVNLVSCVVVVVLVVNVVSLVSPVPDLDPSSLLSVLVSCCVVPNDDPVSVVSD

Sequence (231 aa):
MADRRALERVSSDLTRLLAKQSFETMEEANEFINQFVGTKGLPSPERGLTPLEQAQDKMYEAWEARSRKARVRLAREALALSPDCADAYVLLAEETARTPNEALKLYEEGMRAGERALGPEAFAEDAGNFWGVLETRPYMRARAGVAECLWEMGEARRAVEHYQELLRLNPGDNRGNRYLLARLLLQEGRGEELGALLKEYGEDASAEWLYTRALWLFRNEGESPRASRSL

pLDDT: mean 91.18, std 10.44, range [54.44, 98.94]